Protein 5JO8 (pdb70)

Radius of gyration: 21.6 Å; Cα contacts (8 Å, |Δi|>4): 306; chains: 1; bounding box: 45×47×61 Å

Solvent-accessible surface area: 12926 Å² total; per-residue (Å²): 200,23,69,121,17,66,142,136,5,70,161,77,0,52,80,1,35,155,33,24,32,85,81,33,0,8,3,6,32,3,179,45,127,49,82,32,40,84,6,3,64,44,0,50,118,92,0,67,113,29,64,98,96,18,83,86,92,68,0,82,66,12,0,93,2,0,2,64,1,0,115,81,8,0,136,19,161,42,47,39,1,2,73,6,0,9,96,0,0,89,3,0,0,44,83,4,2,52,90,1,175,21,34,78,129,6,0,32,35,0,0,80,77,0,0,62,16,0,14,63,28,1,23,39,100,51,59,128,8,47,91,38,0,20,119,20,0,49,93,0,2,48,32,98,40,2,76,88,44,68,22,1,4,66,53,0,5,94,129,6,129,58,91,11,84,52,74,54,0,22,8,35,0,82,6,0,21,43,0,16,162,104,19,24,26,135,131,1,15,0,61,49,74,35,0,0,126,3,0,33,17,0,7,126,2,162,38,152,103,0,52,40,2,0,11,108,5,0,39,32,6,14,164,152,41,117,65,36,0,66,143,98,12,55,106,69,74,84,68,34,69,167,73,115,39,53,101,58,0,10,46,11,8,119,179,79

Foldseek 3Di:
DADADDPVCCVVLVLLCVLPNRCLVSLCVGPDLVSVLVSLVVLLVVLVPDDLPPDLVSLLSSLVSSLVSLLVQLQDPDPSSNVSSLVSLCCCQQPRCVSNVNDLVSNVVSCVSHVVSLLVQLLDPDPVRVVVSLVSLLVQLPRPSRQLVLPSLLVLLPADAQAPRPSSLLSSLVSNQVNCVVPPDPSRNDHPVSLLSSLVNQCSHPDPSSVVSSLVSLLVVCVVPVVSSCVVDDHDDPVVVVDVSVVCNVVSSVVD

Structure (mmCIF, N/CA/C/O backbone):
data_5JO8
#
_entry.id   5JO8
#
_cell.length_a   48.360
_cell.length_b   57.220
_cell.length_c   102.960
_cell.angle_alpha   90.00
_cell.angle_beta   90.00
_cell.angle_gamma   90.00
#
_symmetry.space_group_name_H-M   'P 2 21 21'
#
loop_
_entity.id
_entity.type
_entity.pdbx_description
1 polymer CEP104
2 water water
#
loop_
_atom_site.group_PDB
_atom_site.id
_atom_site.type_symbol
_atom_site.label_atom_id
_atom_site.label_alt_id
_atom_site.label_comp_id
_atom_site.label_asym_id
_atom_site.label_entity_id
_atom_site.label_seq_id
_atom_site.pdbx_PDB_ins_code
_atom_site.Cartn_x
_atom_site.Cartn_y
_atom_site.Cartn_z
_atom_site.occupancy
_atom_site.B_iso_or_equiv
_atom_site.auth_seq_id
_atom_site.auth_comp_id
_atom_site.auth_asym_id
_atom_site.auth_atom_id
_atom_site.pdbx_PDB_model_num
ATOM 1 N N . GLU A 1 22 ? 6.201 1.145 -38.569 1.00 34.79 22 GLU A N 1
ATOM 2 C CA . GLU A 1 22 ? 5.852 0.346 -37.402 1.00 33.76 22 GLU A CA 1
ATOM 3 C C . GLU A 1 22 ? 6.062 1.106 -36.099 1.00 28.10 22 GLU A C 1
ATOM 4 O O . GLU A 1 22 ? 6.968 1.924 -35.985 1.00 28.88 22 GLU A O 1
ATOM 10 N N . PRO A 1 23 ? 5.238 0.804 -35.085 1.00 28.64 23 PRO A N 1
ATOM 11 C CA . PRO A 1 23 ? 5.504 1.314 -33.738 1.00 27.74 23 PRO A CA 1
ATOM 12 C C . PRO A 1 23 ? 6.763 0.665 -33.178 1.00 33.20 23 PRO A C 1
ATOM 13 O O . PRO A 1 23 ? 7.165 -0.391 -33.671 1.00 35.52 23 PRO A O 1
ATOM 17 N N . GLU A 1 24 ? 7.383 1.287 -32.181 1.00 34.24 24 GLU A N 1
ATOM 18 C CA . GLU A 1 24 ? 8.609 0.745 -31.608 1.00 33.45 24 GLU A CA 1
ATOM 19 C C . GLU A 1 24 ? 8.330 -0.576 -30.893 1.00 40.01 24 GLU A C 1
ATOM 20 O O . GLU A 1 24 ? 7.196 -0.837 -30.480 1.00 29.72 24 GLU A O 1
ATOM 26 N N . PRO A 1 25 ? 9.360 -1.426 -30.758 1.00 31.98 25 PRO A N 1
ATOM 27 C CA . PRO A 1 25 ? 9.153 -2.726 -30.119 1.00 40.88 25 PRO A CA 1
ATOM 28 C C . PRO A 1 25 ? 8.742 -2.584 -28.658 1.00 39.53 25 PRO A C 1
ATOM 29 O O . PRO A 1 25 ? 9.125 -1.618 -27.995 1.00 32.81 25 PRO A O 1
ATOM 33 N N . LEU A 1 26 ? 7.947 -3.537 -28.185 1.00 32.61 26 LEU A N 1
ATOM 34 C CA . LEU A 1 26 ? 7.535 -3.597 -26.788 1.00 36.23 26 LEU A CA 1
ATOM 35 C C . LEU A 1 26 ? 8.716 -3.967 -25.900 1.00 46.20 26 LEU A C 1
ATOM 36 O O . LEU A 1 26 ? 9.471 -4.887 -26.214 1.00 41.46 26 LEU A O 1
ATOM 41 N N . SER A 1 27 ? 8.869 -3.249 -24.790 1.00 46.08 27 SER A N 1
ATOM 42 C CA . SER A 1 27 ? 9.871 -3.593 -23.787 1.00 51.44 27 SER A CA 1
ATOM 43 C C . SER A 1 27 ? 9.590 -4.992 -23.260 1.00 35.43 27 SER A C 1
ATOM 44 O O . SER A 1 27 ? 8.489 -5.519 -23.428 1.00 50.34 27 SER A O 1
ATOM 47 N N . GLU A 1 28 ? 10.582 -5.600 -22.618 1.00 54.60 28 GLU A N 1
ATOM 48 C CA . GLU A 1 28 ? 10.401 -6.932 -22.053 1.00 49.27 28 GLU A CA 1
ATOM 49 C C . GLU A 1 28 ? 9.331 -6.909 -20.965 1.00 41.45 28 GLU A C 1
ATOM 50 O O . GLU A 1 28 ? 8.583 -7.871 -20.794 1.00 41.44 28 GLU A O 1
ATOM 56 N N . LYS A 1 29 ? 9.266 -5.797 -20.241 1.00 56.46 29 LYS A N 1
ATOM 57 C CA . LYS A 1 29 ? 8.254 -5.591 -19.212 1.00 52.58 29 LYS A CA 1
ATOM 58 C C . LYS A 1 29 ? 6.855 -5.668 -19.827 1.00 52.18 29 LYS A C 1
ATOM 59 O O . LYS A 1 29 ? 5.970 -6.346 -19.304 1.00 57.96 29 LYS A O 1
ATOM 65 N N . ALA A 1 30 ? 6.677 -4.990 -20.958 1.00 59.76 30 ALA A N 1
ATOM 66 C CA . ALA A 1 30 ? 5.376 -4.897 -21.617 1.00 45.45 30 ALA A CA 1
ATOM 67 C C . ALA A 1 30 ? 4.877 -6.220 -22.197 1.00 45.37 30 ALA A C 1
ATOM 68 O O . ALA A 1 30 ? 3.679 -6.500 -22.162 1.00 37.66 30 ALA A O 1
ATOM 70 N N . LEU A 1 31 ? 5.787 -7.026 -22.739 1.00 46.39 31 LEU A N 1
ATOM 71 C CA . LEU A 1 31 ? 5.412 -8.298 -23.355 1.00 34.23 31 LEU A CA 1
ATOM 72 C C . LEU A 1 31 ? 4.684 -9.243 -22.410 1.00 39.07 31 LEU A C 1
ATOM 73 O O . LEU A 1 31 ? 3.678 -9.850 -22.785 1.00 38.62 31 LEU A O 1
ATOM 78 N N . ARG A 1 32 ? 5.203 -9.388 -21.194 1.00 36.77 32 ARG A N 1
ATOM 79 C CA . ARG A 1 32 ? 4.580 -10.280 -20.223 1.00 51.94 32 ARG A CA 1
ATOM 80 C C . ARG A 1 32 ? 3.264 -9.714 -19.696 1.00 32.17 32 ARG A C 1
ATOM 81 O O . ARG A 1 32 ? 2.253 -10.419 -19.662 1.00 35.73 32 ARG A O 1
ATOM 89 N N . GLU A 1 33 ? 3.274 -8.445 -19.297 1.00 38.29 33 GLU A N 1
ATOM 90 C CA . GLU A 1 33 ? 2.080 -7.835 -18.720 1.00 43.87 33 GLU A CA 1
ATOM 91 C C . GLU A 1 33 ? 0.938 -7.762 -19.736 1.00 42.28 33 GLU A C 1
ATOM 92 O O . GLU A 1 33 ? -0.221 -7.994 -19.393 1.00 36.90 33 GLU A O 1
ATOM 98 N N . ALA A 1 34 ? 1.272 -7.483 -20.992 1.00 34.55 34 ALA A N 1
ATOM 99 C CA . ALA A 1 34 ? 0.257 -7.378 -22.034 1.00 39.49 34 ALA A CA 1
ATOM 100 C C . ALA A 1 34 ? 0.003 -8.684 -22.789 1.00 35.62 34 ALA A C 1
ATOM 101 O O . ALA A 1 34 ? -0.638 -8.668 -23.841 1.00 34.18 34 ALA A O 1
ATOM 103 N N . SER A 1 35 ? 0.492 -9.807 -22.259 1.00 31.85 35 SER A N 1
ATOM 104 C CA . SER A 1 35 ? 0.319 -11.107 -22.920 1.00 33.54 35 SER A CA 1
ATOM 105 C C . SER A 1 35 ? -1.130 -11.451 -23.291 1.00 29.02 35 SER A C 1
ATOM 106 O O . SER A 1 35 ? -1.389 -11.838 -24.429 1.00 29.28 35 SER A O 1
ATOM 109 N N . PRO A 1 36 ? -2.078 -11.316 -22.338 1.00 41.77 36 PRO A N 1
ATOM 110 C CA . PRO A 1 36 ? -3.460 -11.641 -22.710 1.00 36.63 36 PRO A CA 1
ATOM 111 C C . PRO A 1 36 ? -3.991 -10.741 -23.821 1.00 30.72 36 PRO A C 1
ATOM 112 O O . PRO A 1 36 ? -4.702 -11.225 -24.698 1.00 34.91 36 PRO A O 1
ATOM 116 N N . ALA A 1 37 ? -3.640 -9.455 -23.778 1.00 29.91 37 ALA A N 1
ATOM 117 C CA . ALA A 1 37 ? -4.015 -8.511 -24.822 1.00 31.91 37 ALA A CA 1
ATOM 118 C C . ALA A 1 37 ? -3.361 -8.861 -26.159 1.00 25.70 37 ALA A C 1
ATOM 119 O O . ALA A 1 37 ? -3.987 -8.743 -27.202 1.00 25.53 37 ALA A O 1
ATOM 121 N N . ILE A 1 38 ? -2.098 -9.286 -26.113 1.00 29.59 38 ILE A N 1
ATOM 122 C CA . ILE A 1 38 ? -1.376 -9.702 -27.317 1.00 27.09 38 ILE A CA 1
ATOM 123 C C . ILE A 1 38 ? -2.034 -10.943 -27.911 1.00 22.80 38 ILE A C 1
ATOM 124 O O . ILE A 1 38 ? -2.214 -11.041 -29.129 1.00 25.08 38 ILE A O 1
ATOM 129 N N . GLU A 1 39 ? -2.437 -11.862 -27.036 1.00 28.63 39 GLU A N 1
ATOM 130 C CA . GLU A 1 39 ? -3.120 -13.080 -27.458 1.00 31.83 39 GLU A CA 1
ATOM 131 C C . GLU A 1 39 ? -4.415 -12.783 -28.201 1.00 37.54 39 GLU A C 1
ATOM 132 O O . GLU A 1 39 ? -4.802 -13.512 -29.112 1.00 33.19 39 GLU A O 1
ATOM 138 N N . VAL A 1 40 ? -5.078 -11.700 -27.813 1.00 26.08 40 VAL A N 1
ATOM 139 C CA . VAL A 1 40 ? -6.367 -11.348 -28.385 1.00 25.40 40 VAL A CA 1
ATOM 140 C C . VAL A 1 40 ? -6.221 -10.466 -29.620 1.00 30.01 40 VAL A C 1
ATOM 141 O O . VAL A 1 40 ? -6.899 -10.680 -30.628 1.00 28.99 40 VAL A O 1
ATOM 145 N N . PHE A 1 41 ? -5.349 -9.462 -29.534 1.00 24.27 41 PHE A N 1
ATOM 146 C CA . PHE A 1 41 ? -5.271 -8.448 -30.585 1.00 24.87 41 PHE A CA 1
ATOM 147 C C . PHE A 1 41 ? -4.050 -8.516 -31.494 1.00 23.85 41 PHE A C 1
ATOM 148 O O . PHE A 1 41 ? -4.007 -7.845 -32.521 1.00 27.84 41 PHE A O 1
ATOM 156 N N . GLY A 1 42 ? -3.049 -9.289 -31.099 1.00 24.56 42 GLY A N 1
ATOM 157 C CA . GLY A 1 42 ? -1.807 -9.327 -31.843 1.00 29.47 42 GLY A CA 1
ATOM 158 C C . GLY A 1 42 ? -0.808 -8.313 -31.334 1.00 29.08 42 GLY A C 1
ATOM 159 O O . GLY A 1 42 ? -1.178 -7.281 -30.756 1.00 27.94 42 GLY A O 1
ATOM 160 N N . GLU A 1 43 ? 0.470 -8.600 -31.544 1.00 28.11 43 GLU A N 1
ATOM 161 C CA . GLU A 1 43 ? 1.518 -7.751 -31.008 1.00 26.34 43 GLU A CA 1
ATOM 162 C C . GLU A 1 43 ? 1.577 -6.383 -31.687 1.00 25.94 43 GLU A C 1
ATOM 163 O O . GLU A 1 43 ? 1.911 -5.384 -31.041 1.00 25.08 43 GLU A O 1
ATOM 169 N N . ALA A 1 44 ? 1.235 -6.324 -32.974 1.00 27.78 44 ALA A N 1
ATOM 170 C CA . ALA A 1 44 ? 1.298 -5.064 -33.716 1.00 28.90 44 ALA A CA 1
ATOM 171 C C . ALA A 1 44 ? 0.376 -4.006 -33.107 1.00 25.85 44 ALA A C 1
ATOM 172 O O . ALA A 1 44 ? 0.790 -2.865 -32.870 1.00 26.72 44 ALA A O 1
ATOM 174 N N . LEU A 1 45 ? -0.867 -4.395 -32.836 1.00 25.64 45 LEU A N 1
ATOM 175 C CA . LEU A 1 45 ? -1.823 -3.480 -32.230 1.00 26.28 45 LEU A CA 1
ATOM 176 C C . LEU A 1 45 ? -1.350 -3.047 -30.848 1.00 22.12 45 LE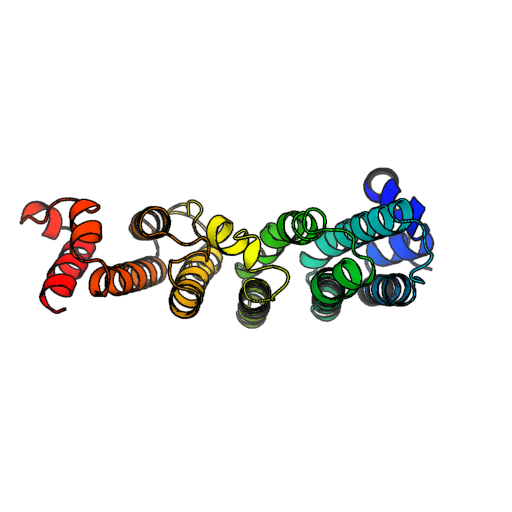U A C 1
ATOM 177 O O . LEU A 1 45 ? -1.401 -1.861 -30.519 1.00 21.99 45 LEU A O 1
ATOM 182 N N . VAL A 1 46 ? -0.930 -4.005 -30.027 1.00 23.63 46 VAL A N 1
ATOM 183 C CA . VAL A 1 46 ? -0.504 -3.679 -28.666 1.00 21.14 46 VAL A CA 1
ATOM 184 C C . VAL A 1 46 ? 0.724 -2.774 -28.679 1.00 22.91 46 VAL A C 1
ATOM 185 O O . VAL A 1 46 ? 0.823 -1.828 -27.891 1.00 23.21 46 VAL A O 1
ATOM 189 N N . SER A 1 47 ? 1.655 -3.045 -29.592 1.00 23.22 47 SER A N 1
ATOM 190 C CA . SER A 1 47 ? 2.808 -2.168 -29.752 1.00 23.47 47 SER A CA 1
ATOM 191 C C . SER A 1 47 ? 2.362 -0.745 -30.064 1.00 22.87 47 SER A C 1
ATOM 192 O O . SER A 1 47 ? 2.959 0.221 -29.574 1.00 25.71 47 SER A O 1
ATOM 195 N N . GLY A 1 48 ? 1.319 -0.609 -30.881 1.00 23.78 48 GLY A N 1
ATOM 196 C CA . GLY A 1 48 ? 0.742 0.701 -31.142 1.00 25.58 48 GLY A CA 1
ATOM 197 C C . GLY A 1 48 ? 0.213 1.356 -29.874 1.00 24.53 48 GLY A C 1
ATOM 198 O O . GLY A 1 48 ? 0.485 2.527 -29.607 1.00 24.46 48 GLY A O 1
ATOM 199 N N . ALA A 1 49 ? -0.538 0.600 -29.081 1.00 22.00 49 ALA A N 1
ATOM 200 C CA . ALA A 1 49 ? -1.086 1.118 -27.821 1.00 24.41 49 ALA A CA 1
ATOM 201 C C . ALA A 1 49 ? -0.002 1.587 -26.842 1.00 25.28 49 ALA A C 1
ATOM 202 O O . ALA A 1 49 ? -0.226 2.501 -26.043 1.00 21.38 49 ALA A O 1
ATOM 204 N N . TYR A 1 50 ? 1.169 0.957 -26.898 1.00 23.79 50 TYR A N 1
ATOM 205 C CA . TYR A 1 50 ? 2.271 1.300 -25.998 1.00 24.99 50 TYR A CA 1
ATOM 206 C C . TYR A 1 50 ? 3.232 2.313 -26.613 1.00 25.86 50 TYR A C 1
ATOM 207 O O . TYR A 1 50 ? 4.214 2.697 -25.976 1.00 30.21 50 TYR A O 1
ATOM 216 N N . SER A 1 51 ? 2.953 2.745 -27.839 1.00 24.06 51 SER A N 1
ATOM 217 C CA . SER A 1 51 ? 3.880 3.604 -28.580 1.00 26.67 51 SER A CA 1
ATOM 218 C C . SER A 1 51 ? 4.083 4.974 -27.930 1.00 25.06 51 SER A C 1
ATOM 219 O O . SER A 1 51 ? 3.181 5.518 -27.296 1.00 27.47 51 SER A O 1
ATOM 222 N N . LYS A 1 52 ? 5.275 5.530 -28.105 1.00 33.06 52 LYS A N 1
ATOM 223 C CA . LYS A 1 52 ? 5.541 6.891 -27.653 1.00 30.42 52 LYS A CA 1
ATOM 224 C C . LYS A 1 52 ? 4.876 7.902 -28.586 1.00 30.48 52 LYS A C 1
ATOM 225 O O . LYS A 1 52 ? 4.751 9.080 -28.255 1.00 29.60 52 LYS A O 1
ATOM 231 N N . SER A 1 53 ? 4.431 7.430 -29.745 1.00 28.83 53 SER A N 1
ATOM 232 C CA . SER A 1 53 ? 3.710 8.261 -30.695 1.00 28.05 53 SER A CA 1
ATOM 233 C C . SER A 1 53 ? 2.211 8.266 -30.384 1.00 32.28 53 SER A C 1
ATOM 234 O O . SER A 1 53 ? 1.558 7.223 -30.419 1.00 27.25 53 SER A O 1
ATOM 237 N N . TRP A 1 54 ? 1.663 9.436 -30.080 1.00 27.75 54 TRP A N 1
ATOM 238 C CA . TRP A 1 54 ? 0.259 9.516 -29.682 1.00 25.25 54 TRP A CA 1
ATOM 239 C C . TRP A 1 54 ? -0.723 9.043 -30.759 1.00 30.83 54 TRP A C 1
ATOM 240 O O . TRP A 1 54 ? -1.784 8.512 -30.434 1.00 26.03 54 TRP A O 1
ATOM 251 N N . SER A 1 55 ? -0.386 9.234 -32.034 1.00 25.28 55 SER A N 1
ATOM 252 C CA . SER A 1 55 ? -1.280 8.815 -33.111 1.00 25.57 55 SER A CA 1
ATOM 253 C C . SER A 1 55 ? -1.371 7.296 -33.191 1.00 27.45 55 SER A C 1
ATOM 254 O O . SER A 1 55 ? -2.424 6.747 -33.529 1.00 29.02 55 SER A O 1
ATOM 257 N N . TYR A 1 56 ? -0.270 6.612 -32.895 1.00 22.33 56 TYR A N 1
ATOM 258 C CA . TYR A 1 56 ? -0.280 5.154 -32.880 1.00 23.65 56 TYR A CA 1
ATOM 259 C C . TYR A 1 56 ? -1.147 4.660 -31.726 1.00 22.17 56 TYR A C 1
ATOM 260 O O . TYR A 1 56 ? -1.831 3.648 -31.853 1.00 25.11 56 TYR A O 1
ATOM 269 N N . ARG A 1 57 ? -1.108 5.368 -30.597 1.00 24.01 57 ARG A N 1
ATOM 270 C CA . ARG A 1 57 ? -1.912 4.970 -29.440 1.00 23.59 57 ARG A CA 1
ATOM 271 C C . ARG A 1 57 ? -3.392 5.161 -29.742 1.00 23.41 57 ARG A C 1
ATOM 272 O O . ARG A 1 57 ? -4.203 4.280 -29.466 1.00 22.41 57 ARG A O 1
ATOM 280 N N . GLU A 1 58 ? -3.753 6.317 -30.290 1.00 21.24 58 GLU A N 1
ATOM 281 C CA . GLU A 1 58 ? -5.139 6.563 -30.661 1.00 21.18 58 GLU A CA 1
ATOM 282 C C . GLU A 1 58 ? -5.614 5.557 -31.707 1.00 23.77 58 GLU A C 1
ATOM 283 O O . GLU A 1 58 ? -6.699 4.987 -31.582 1.00 23.44 58 GLU A O 1
ATOM 289 N N . ASP A 1 59 ? -4.796 5.335 -32.734 1.00 23.67 59 ASP A N 1
ATOM 290 C CA . ASP A 1 59 ? -5.133 4.366 -33.766 1.00 25.47 59 ASP A CA 1
ATOM 291 C C . ASP A 1 59 ? -5.363 2.982 -33.166 1.00 22.63 59 ASP A C 1
ATOM 292 O O . ASP A 1 59 ? -6.303 2.288 -33.552 1.00 23.83 59 ASP A O 1
ATOM 297 N N . ALA A 1 60 ? -4.518 2.583 -32.218 1.00 21.04 60 ALA A N 1
ATOM 298 C CA . ALA A 1 60 ? -4.667 1.260 -31.615 1.00 21.04 60 ALA A CA 1
ATOM 299 C C . ALA A 1 60 ? -5.998 1.120 -30.881 1.00 21.07 60 ALA A C 1
ATOM 300 O O . ALA A 1 60 ? -6.683 0.099 -31.012 1.00 21.86 60 ALA A O 1
ATOM 302 N N . LEU A 1 61 ? -6.363 2.135 -30.107 1.00 19.78 61 LEU A N 1
ATOM 303 C CA . LEU A 1 61 ? -7.625 2.096 -29.376 1.00 18.70 61 LEU A CA 1
ATOM 304 C C . LEU A 1 61 ? -8.845 2.105 -30.304 1.00 22.11 61 LEU A C 1
ATOM 305 O O . LEU A 1 61 ? -9.840 1.417 -30.050 1.00 20.78 61 LEU A O 1
ATOM 310 N N . LEU A 1 62 ? -8.772 2.888 -31.377 1.00 20.01 62 LEU A N 1
ATOM 311 C CA . LEU A 1 62 ? -9.835 2.894 -32.374 1.00 20.74 62 LEU A CA 1
ATOM 312 C C . LEU A 1 62 ? -9.912 1.561 -33.117 1.00 19.37 62 LEU A C 1
ATOM 313 O O . LEU A 1 62 ? -10.995 1.136 -33.520 1.00 22.42 62 LEU A O 1
ATOM 318 N N . ALA A 1 63 ? -8.774 0.900 -33.291 1.00 18.67 63 ALA A N 1
ATOM 319 C CA . ALA A 1 63 ? -8.772 -0.424 -33.921 1.00 20.58 63 ALA A CA 1
ATOM 320 C C . ALA A 1 63 ? -9.418 -1.463 -33.015 1.00 20.55 63 ALA A C 1
ATOM 321 O O . ALA A 1 63 ? -10.099 -2.373 -33.494 1.00 21.28 63 ALA A O 1
ATOM 323 N N . VAL A 1 64 ? -9.197 -1.331 -31.710 1.00 18.62 64 VAL A N 1
ATOM 324 C CA . VAL A 1 64 ? -9.822 -2.221 -30.743 1.00 19.04 64 VAL A CA 1
ATOM 325 C C . VAL A 1 64 ? -11.322 -1.997 -30.766 1.00 17.41 64 VAL A C 1
ATOM 326 O O . VAL A 1 64 ? -12.092 -2.961 -30.752 1.00 19.81 64 VAL A O 1
ATOM 330 N N . TYR A 1 65 ? -11.736 -0.734 -30.824 1.00 18.77 65 TYR A N 1
ATOM 331 C CA . TYR A 1 65 ? -13.146 -0.404 -30.932 1.00 18.20 65 TYR A CA 1
ATOM 332 C C . TYR A 1 65 ? -13.749 -1.094 -32.155 1.00 22.42 65 TYR A C 1
ATOM 333 O O . TYR A 1 65 ? -14.784 -1.749 -32.064 1.00 19.55 65 TYR A O 1
ATOM 342 N N . LYS A 1 66 ? -13.102 -0.944 -33.305 1.00 20.07 66 LYS A N 1
ATOM 343 C CA . LYS A 1 66 ? -13.583 -1.604 -34.514 1.00 20.84 66 LYS A CA 1
ATOM 344 C C . LYS A 1 66 ? -13.635 -3.136 -34.389 1.00 21.10 66 LYS A C 1
ATOM 345 O O . LYS A 1 66 ? -14.626 -3.765 -34.786 1.00 25.29 66 LYS A O 1
ATOM 351 N N . LYS A 1 67 ? -12.580 -3.737 -33.846 1.00 20.08 67 LYS A N 1
ATOM 352 C CA . LYS A 1 67 ? -12.521 -5.199 -33.730 1.00 19.37 67 LYS A CA 1
ATOM 353 C C . LYS A 1 67 ? -13.665 -5.720 -32.849 1.00 21.99 67 LYS A C 1
ATOM 354 O O . LYS A 1 67 ? -14.347 -6.688 -33.201 1.00 21.37 67 LYS A O 1
ATOM 360 N N . LEU A 1 68 ? -13.884 -5.089 -31.699 1.00 20.09 68 LEU A N 1
ATOM 361 C CA . LEU A 1 68 ? -14.984 -5.509 -30.835 1.00 17.44 68 LEU A CA 1
ATOM 362 C C . LEU A 1 68 ? -16.361 -5.273 -31.455 1.00 21.73 68 LEU A C 1
ATOM 363 O O . LEU A 1 68 ? -17.222 -6.149 -31.360 1.00 22.32 68 LEU A O 1
ATOM 368 N N . MET A 1 69 ? -16.568 -4.113 -32.092 1.00 20.20 69 MET A N 1
ATOM 369 C CA . MET A 1 69 ? -17.859 -3.788 -32.700 1.00 24.32 69 MET A CA 1
ATOM 370 C C . MET A 1 69 ? -18.236 -4.779 -33.804 1.00 23.80 69 MET A C 1
ATOM 371 O O . MET A 1 69 ? -19.415 -5.058 -34.026 1.00 27.04 69 MET A O 1
ATOM 376 N N . GLU A 1 70 ? -17.234 -5.322 -34.478 1.00 22.23 70 GLU A N 1
ATOM 377 C CA . GLU A 1 70 ? -17.493 -6.186 -35.626 1.00 23.96 70 GLU A CA 1
ATOM 378 C C . GLU A 1 70 ? -17.518 -7.677 -35.288 1.00 23.90 70 GLU A C 1
ATOM 379 O O . GLU A 1 70 ? -17.714 -8.510 -36.172 1.00 27.61 70 GLU A O 1
ATOM 385 N N . MET A 1 71 ? -17.349 -8.021 -34.010 1.00 22.86 71 MET A N 1
ATOM 386 C CA . MET A 1 71 ? -17.444 -9.424 -33.600 1.00 22.57 71 MET A CA 1
ATOM 387 C C . MET A 1 71 ? -18.859 -9.946 -33.803 1.00 22.91 71 MET A C 1
ATOM 388 O O . MET A 1 71 ? -19.825 -9.364 -33.307 1.00 25.41 71 MET A O 1
ATOM 393 N N A SER A 1 72 ? -18.983 -11.043 -34.542 0.44 24.32 72 SER A N 1
ATOM 394 N N B SER A 1 72 ? -18.970 -11.050 -34.537 0.56 24.26 72 SER A N 1
ATOM 395 C CA A SER A 1 72 ? -20.292 -11.628 -34.795 0.44 31.12 72 SER A CA 1
ATOM 396 C CA B SER A 1 72 ? -20.260 -11.679 -34.791 0.56 31.20 72 SER A CA 1
ATOM 397 C C A SER A 1 72 ? -20.833 -12.260 -33.519 0.44 26.38 72 SER A C 1
ATOM 398 C C B SER A 1 72 ? -20.829 -12.274 -33.507 0.56 26.32 72 SER A C 1
ATOM 399 O O A SER A 1 72 ? -20.067 -12.666 -32.644 0.44 26.70 72 SER A O 1
ATOM 400 O O B SER A 1 72 ? -20.079 -12.664 -32.614 0.56 26.70 72 SER A O 1
ATOM 405 N N . VAL A 1 73 ? -22.155 -12.339 -33.420 1.00 30.27 73 VAL A N 1
ATOM 406 C CA . VAL A 1 73 ? -22.810 -12.917 -32.250 1.00 25.03 73 VAL A CA 1
ATOM 407 C C . VAL A 1 73 ? -22.531 -14.411 -32.100 1.00 27.86 73 VAL A C 1
ATOM 408 O O . VAL A 1 73 ? -22.732 -14.974 -31.029 1.00 28.90 73 VAL A O 1
ATOM 412 N N . SER A 1 74 ? -22.062 -15.048 -33.169 1.00 28.36 74 SER A N 1
ATOM 413 C CA . SER A 1 74 ? -21.744 -16.470 -33.117 1.00 27.66 74 SER A CA 1
ATOM 414 C C . SER A 1 74 ? -20.384 -16.759 -32.493 1.00 31.49 74 SER A C 1
ATOM 415 O O . SER A 1 74 ? -20.010 -17.917 -32.316 1.00 38.80 74 SER A O 1
ATOM 418 N N . THR A 1 75 ? -19.642 -15.709 -32.154 1.00 28.18 75 THR A N 1
ATOM 419 C CA . THR A 1 75 ? -18.342 -15.886 -31.524 1.00 22.17 75 THR A CA 1
ATOM 420 C C . THR A 1 75 ? -18.538 -16.578 -30.178 1.00 27.77 75 THR A C 1
ATOM 421 O O . THR A 1 75 ? -19.441 -16.198 -29.427 1.00 25.45 75 THR A O 1
ATOM 425 N N . PRO A 1 76 ? -17.714 -17.602 -29.872 1.00 29.56 76 PRO A N 1
ATOM 426 C CA . PRO A 1 76 ? -17.833 -18.279 -28.575 1.00 23.18 76 PRO A CA 1
ATOM 427 C C . PRO A 1 76 ? -17.741 -17.290 -27.428 1.00 21.00 76 PRO A C 1
ATOM 428 O O . PRO A 1 76 ? -16.953 -16.340 -27.501 1.00 23.99 76 PRO A O 1
ATOM 432 N N . LYS A 1 77 ? -18.553 -17.494 -26.403 1.00 21.88 77 LYS A N 1
ATOM 433 C CA . LYS A 1 77 ? -18.618 -16.544 -25.294 1.00 21.83 77 LYS A CA 1
ATOM 434 C C . LYS A 1 77 ? -17.279 -16.328 -24.598 1.00 27.52 77 LYS A C 1
ATOM 435 O O . LYS A 1 77 ? -16.990 -15.223 -24.137 1.00 22.71 77 LYS A O 1
ATOM 441 N N . GLU A 1 78 ? -16.466 -17.372 -24.514 1.00 23.90 78 GLU A N 1
ATOM 442 C CA . GLU A 1 78 ? -15.183 -17.289 -23.833 1.00 22.84 78 GLU A CA 1
ATOM 443 C C . GLU A 1 78 ? -14.248 -16.340 -24.586 1.00 27.54 78 GLU A C 1
ATOM 444 O O . GLU A 1 78 ? -13.510 -15.567 -23.971 1.00 22.75 78 GLU A O 1
ATOM 450 N N . ASP A 1 79 ? -14.298 -16.402 -25.914 1.00 24.56 79 ASP A N 1
ATOM 451 C CA . ASP A 1 79 ? -13.517 -15.515 -26.767 1.00 22.63 79 ASP A CA 1
ATOM 452 C C . ASP A 1 79 ? -13.976 -14.077 -26.608 1.00 26.45 79 ASP A C 1
ATOM 453 O O . ASP A 1 79 ? -13.157 -13.164 -26.533 1.00 23.59 79 ASP A O 1
ATOM 458 N N . LEU A 1 80 ? -15.285 -13.874 -26.598 1.00 21.03 80 LEU A N 1
ATOM 459 C CA . LEU A 1 80 ? -15.825 -12.541 -26.354 1.00 20.00 80 LEU A CA 1
ATOM 460 C C . LEU A 1 80 ? -15.442 -11.996 -24.977 1.00 21.22 80 LEU A C 1
ATOM 461 O O . LEU A 1 80 ? -15.159 -10.804 -24.843 1.00 18.19 80 LEU A O 1
ATOM 466 N N . ARG A 1 81 ? -15.429 -12.845 -23.950 1.00 22.22 81 ARG A N 1
ATOM 467 C CA . ARG A 1 81 ? -14.995 -12.402 -22.619 1.00 20.63 81 ARG A CA 1
ATOM 468 C C . ARG A 1 81 ? -13.523 -12.030 -22.623 1.00 22.67 81 ARG A C 1
ATOM 469 O O . ARG A 1 81 ? -13.145 -10.987 -22.104 1.00 19.79 81 ARG A O 1
ATOM 477 N N . ASN A 1 82 ? -12.685 -12.895 -23.182 1.00 21.79 82 ASN A N 1
ATOM 478 C CA . ASN A 1 82 ? -11.252 -12.625 -23.231 1.00 21.73 82 ASN A CA 1
ATOM 479 C C . ASN A 1 82 ? -10.966 -11.333 -23.989 1.00 22.95 82 ASN A C 1
ATOM 480 O O . ASN A 1 82 ? -10.073 -10.570 -23.624 1.00 21.92 82 ASN A O 1
ATOM 485 N N . MET A 1 83 ? -11.723 -11.095 -25.049 1.00 22.16 83 MET A N 1
ATOM 486 C CA . MET A 1 83 ? -11.547 -9.878 -25.821 1.00 18.78 83 MET A CA 1
ATOM 487 C C . MET A 1 83 ? -11.931 -8.648 -25.007 1.00 21.10 83 MET A C 1
ATOM 488 O O . MET A 1 83 ? -11.247 -7.630 -25.072 1.00 19.63 83 MET A O 1
ATOM 493 N N . LEU A 1 84 ? -13.025 -8.743 -24.255 1.00 19.12 84 LEU A N 1
ATOM 494 C CA . LEU A 1 84 ? -13.431 -7.650 -23.379 1.00 18.19 84 LEU A CA 1
ATOM 495 C C . LEU A 1 84 ? -12.336 -7.392 -22.363 1.00 18.34 84 LEU A C 1
ATOM 496 O O . LEU A 1 84 ? -11.980 -6.241 -22.109 1.00 18.12 84 LEU A O 1
ATOM 501 N N . ARG A 1 85 ? -11.829 -8.447 -21.735 1.00 18.49 85 ARG A N 1
ATOM 502 C CA . ARG A 1 85 ? -10.830 -8.252 -20.702 1.00 18.63 85 ARG A CA 1
ATOM 503 C C . ARG A 1 85 ? -9.565 -7.618 -21.274 1.00 19.28 85 ARG A C 1
ATOM 504 O O . ARG A 1 85 ? -8.973 -6.731 -20.658 1.00 20.56 85 ARG A O 1
ATOM 512 N N . ALA A 1 86 ? -9.166 -8.035 -22.465 1.00 19.33 86 ALA A N 1
ATOM 513 C CA . ALA A 1 86 ? -7.986 -7.468 -23.096 1.00 19.96 86 ALA A CA 1
ATOM 514 C C . ALA A 1 86 ? -8.216 -5.998 -23.467 1.00 15.72 86 ALA A C 1
ATOM 515 O O . ALA A 1 86 ? -7.312 -5.167 -23.345 1.00 19.47 86 ALA A O 1
ATOM 517 N N . ALA A 1 87 ? -9.419 -5.687 -23.934 1.00 16.68 87 ALA A N 1
ATOM 518 C CA . ALA A 1 87 ? -9.747 -4.307 -24.293 1.00 15.54 87 ALA A CA 1
ATOM 519 C C . ALA A 1 87 ? -9.720 -3.407 -23.059 1.00 16.36 87 ALA A C 1
ATOM 520 O O . ALA A 1 87 ? -9.205 -2.294 -23.119 1.00 17.64 87 ALA A O 1
ATOM 522 N N . ILE A 1 88 ? -10.260 -3.904 -21.947 1.00 15.24 88 ILE A N 1
ATOM 523 C CA . ILE A 1 88 ? -10.278 -3.157 -20.692 1.00 16.69 88 ILE A CA 1
ATOM 524 C C . ILE A 1 88 ? -8.860 -2.939 -20.169 1.00 19.43 88 ILE A C 1
ATOM 525 O O . ILE A 1 88 ? -8.549 -1.876 -19.629 1.00 18.11 88 ILE A O 1
ATOM 530 N N . PHE A 1 89 ? -7.991 -3.927 -20.338 1.00 18.04 89 PHE A N 1
ATOM 531 C CA . PHE A 1 89 ? -6.580 -3.776 -20.001 1.00 17.32 89 PHE A CA 1
ATOM 532 C C . PHE A 1 89 ? -5.988 -2.556 -20.725 1.00 16.79 89 PHE A C 1
ATOM 533 O O . PHE A 1 89 ? -5.293 -1.727 -20.118 1.00 20.09 89 PHE A O 1
ATOM 541 N N . LEU A 1 90 ? -6.275 -2.434 -22.019 1.00 16.87 90 LEU A N 1
ATOM 542 C CA . LEU A 1 90 ? -5.765 -1.311 -22.803 1.00 18.30 90 LEU A CA 1
ATOM 543 C C . LEU A 1 90 ? -6.452 0.005 -22.423 1.00 19.15 90 LEU A C 1
ATOM 544 O O . LEU A 1 90 ? -5.802 1.045 -22.373 1.00 18.63 90 LEU A O 1
ATOM 549 N N . VAL A 1 91 ? -7.754 -0.049 -22.144 1.00 17.35 91 VAL A N 1
ATOM 550 C CA . VAL A 1 91 ? -8.500 1.124 -21.681 1.00 16.80 91 VAL A CA 1
ATOM 551 C C . VAL A 1 91 ? -7.899 1.667 -20.395 1.00 18.92 91 VAL A C 1
ATOM 552 O O . VAL A 1 91 ? -7.726 2.879 -20.247 1.00 18.03 91 VAL A O 1
ATOM 556 N N . ARG A 1 92 ? -7.601 0.776 -19.459 1.00 17.58 92 ARG A N 1
ATOM 557 C CA . ARG A 1 92 ? -7.110 1.167 -18.144 1.00 18.46 92 ARG A CA 1
ATOM 558 C C . ARG A 1 92 ? -5.804 1.950 -18.275 1.00 22.46 92 ARG A C 1
ATOM 559 O O . ARG A 1 92 ? -5.591 2.950 -17.583 1.00 22.71 92 ARG A O 1
ATOM 567 N N . ARG A 1 93 ? -4.940 1.498 -19.179 1.00 20.73 93 ARG A N 1
ATOM 568 C CA . ARG A 1 93 ? -3.693 2.201 -19.472 1.00 21.64 93 ARG A CA 1
ATOM 569 C C . ARG A 1 93 ? -3.946 3.576 -20.072 1.00 19.10 93 ARG A C 1
ATOM 570 O O . ARG A 1 93 ? -3.333 4.570 -19.663 1.00 21.37 93 ARG A O 1
ATOM 578 N N . ALA A 1 94 ? -4.834 3.627 -21.058 1.00 17.94 94 ALA A N 1
ATOM 579 C CA . ALA A 1 94 ? -5.048 4.841 -21.843 1.00 17.51 94 ALA A CA 1
ATOM 580 C C . ALA A 1 94 ? -5.822 5.934 -21.098 1.00 18.05 94 ALA A C 1
ATOM 581 O O . ALA A 1 94 ? -5.778 7.109 -21.482 1.00 20.18 94 ALA A O 1
ATOM 583 N N . ILE A 1 95 ? -6.507 5.547 -20.026 1.00 19.75 95 ILE A N 1
ATOM 584 C CA . ILE A 1 95 ? -7.188 6.503 -19.154 1.00 18.42 95 ILE A CA 1
ATOM 585 C C . ILE A 1 95 ? -6.169 7.439 -18.515 1.00 22.36 95 ILE A C 1
ATOM 586 O O . ILE A 1 95 ? -6.504 8.576 -18.174 1.00 20.33 95 ILE A O 1
ATOM 591 N N . LYS A 1 96 ? -4.924 6.976 -18.387 1.00 19.34 96 LYS A N 1
ATOM 592 C CA . LYS A 1 96 ? -3.828 7.816 -17.874 1.00 20.87 96 LYS A CA 1
ATOM 593 C C . LYS A 1 96 ? -3.186 8.733 -18.927 1.00 22.97 96 LYS A C 1
ATOM 594 O O . LYS A 1 96 ? -2.292 9.513 -18.593 1.00 27.44 96 LYS A O 1
ATOM 600 N N . ASP A 1 97 ? -3.617 8.662 -20.183 1.00 20.24 97 ASP A N 1
ATOM 601 C CA . ASP A 1 97 ? -2.894 9.369 -21.234 1.00 21.04 97 ASP A CA 1
ATOM 602 C C . ASP A 1 97 ? -2.982 10.886 -21.148 1.00 21.06 97 ASP A C 1
ATOM 603 O O . ASP A 1 97 ? -4.049 11.451 -20.949 1.00 22.14 97 ASP A O 1
ATOM 608 N N . ILE A 1 98 ? -1.839 11.528 -21.354 1.00 27.59 98 ILE A N 1
ATOM 609 C CA . ILE A 1 98 ? -1.738 12.979 -21.294 1.00 28.23 98 ILE A CA 1
ATOM 610 C C . ILE A 1 98 ? -2.354 13.620 -22.534 1.00 31.65 98 ILE A C 1
ATOM 611 O O . ILE A 1 98 ? -2.759 14.781 -22.498 1.00 25.73 98 ILE A O 1
ATOM 616 N N . VAL A 1 99 ? -2.433 12.859 -23.625 1.00 25.12 99 VAL A N 1
ATOM 617 C CA . VAL A 1 99 ? -2.956 13.370 -24.889 1.00 20.97 99 VAL A CA 1
ATOM 618 C C . VAL A 1 99 ? -4.463 13.169 -25.009 1.00 26.36 99 VAL A C 1
ATOM 619 O O . VAL A 1 99 ? -4.960 12.045 -24.930 1.00 22.94 99 VAL A O 1
ATOM 623 N N . SER A 1 100 ? -5.188 14.261 -25.218 1.00 21.12 100 SER A N 1
ATOM 624 C CA . SER A 1 100 ? -6.644 14.243 -25.195 1.00 23.31 100 SER A CA 1
ATOM 625 C C . SER A 1 100 ? -7.256 13.265 -26.206 1.00 24.57 100 SER A C 1
ATOM 626 O O . SER A 1 100 ? -8.187 12.530 -25.873 1.00 21.92 100 SER A O 1
ATOM 629 N N . SER A 1 101 ? -6.725 13.224 -27.423 1.00 20.82 101 SER A N 1
ATOM 630 C CA . SER A 1 101 ? -7.303 12.342 -28.439 1.00 22.36 101 SER A CA 1
ATOM 631 C C . SER A 1 101 ? -7.187 10.883 -28.007 1.00 21.80 101 SER A C 1
ATOM 632 O O . SER A 1 101 ? -8.093 10.081 -28.258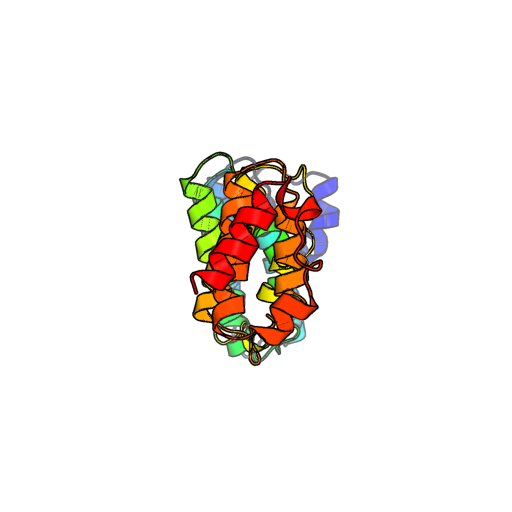 1.00 22.35 101 SER A O 1
ATOM 635 N N . VAL A 1 102 ? -6.090 10.543 -27.340 1.00 19.01 102 VAL A N 1
ATOM 636 C CA . VAL A 1 102 ? -5.903 9.165 -26.860 1.00 20.29 102 VAL A CA 1
ATOM 637 C C . VAL A 1 102 ? -6.864 8.877 -25.710 1.00 22.45 102 VAL A C 1
ATOM 638 O O . VAL A 1 102 ? -7.516 7.828 -25.672 1.00 19.44 102 VAL A O 1
ATOM 642 N N . PHE A 1 103 ? -6.943 9.803 -24.763 1.00 21.11 103 PHE A N 1
ATOM 643 C CA . PHE A 1 103 ? -7.857 9.680 -23.633 1.00 19.36 103 PHE A CA 1
ATOM 644 C C . PHE A 1 103 ? -9.302 9.529 -24.135 1.00 19.36 103 PHE A C 1
ATOM 645 O O . PHE A 1 103 ? -10.046 8.657 -23.667 1.00 17.99 103 PHE A O 1
ATOM 653 N N . GLN A 1 104 ? -9.694 10.361 -25.096 1.00 19.27 104 GLN A N 1
ATOM 654 C CA . GLN A 1 104 ? -11.044 10.306 -25.638 1.00 18.69 104 GLN A CA 1
ATOM 655 C C . GLN A 1 104 ? -11.325 8.976 -26.340 1.00 21.90 104 GLN A C 1
ATOM 656 O O . GLN A 1 104 ? -12.431 8.444 -26.246 1.00 19.32 104 GLN A O 1
ATOM 662 N N . ALA A 1 105 ? -10.338 8.439 -27.049 1.00 19.99 105 ALA A N 1
ATOM 663 C CA . ALA A 1 105 ? -10.534 7.155 -27.713 1.00 19.06 105 ALA A CA 1
ATOM 664 C C . ALA A 1 105 ? -10.754 6.093 -26.645 1.00 20.05 105 ALA A C 1
ATOM 665 O O . ALA A 1 105 ? -11.563 5.182 -26.842 1.00 19.47 105 ALA A O 1
ATOM 667 N N . SER A 1 106 ? -10.075 6.213 -25.504 1.00 18.35 106 SER A N 1
ATOM 668 C CA . SER A 1 106 ? -10.257 5.222 -24.443 1.00 18.68 106 SER A CA 1
ATOM 669 C C . SER A 1 106 ? -11.665 5.301 -23.858 1.00 19.09 106 SER A C 1
ATOM 670 O O . SER A 1 106 ? -12.277 4.271 -23.546 1.00 19.34 106 SER A O 1
ATOM 673 N N . LEU A 1 107 ? -12.195 6.512 -23.717 1.00 18.34 107 LEU A N 1
ATOM 674 C CA . LEU A 1 107 ? -13.552 6.685 -23.212 1.00 17.36 107 LEU A CA 1
ATOM 675 C C . LEU A 1 107 ? -14.580 6.154 -24.202 1.00 18.19 107 LEU A C 1
ATOM 676 O O . LEU A 1 107 ? -15.572 5.548 -23.795 1.00 19.68 107 LEU A O 1
ATOM 681 N N . LYS A 1 108 ? -14.357 6.401 -25.491 1.00 17.69 108 LYS A N 1
ATOM 682 C CA . LYS A 1 108 ? -15.242 5.907 -26.536 1.00 19.63 108 LYS A CA 1
ATOM 683 C C . LYS A 1 108 ? -15.298 4.383 -26.465 1.00 18.10 108 LYS A C 1
ATOM 684 O O . LYS A 1 108 ? -16.364 3.782 -26.548 1.00 20.21 108 LYS A O 1
ATOM 690 N N . LEU A 1 109 ? -14.136 3.769 -26.305 1.00 17.28 109 LEU A N 1
ATOM 691 C CA . LEU A 1 109 ? -14.042 2.322 -26.258 1.00 16.46 109 LEU A CA 1
ATOM 692 C C . LEU A 1 109 ? -14.727 1.791 -25.002 1.00 18.69 109 LEU A C 1
ATOM 693 O O . LEU A 1 109 ? -15.511 0.843 -25.080 1.00 16.68 109 LEU A O 1
ATOM 698 N N . LEU A 1 110 ? -14.440 2.407 -23.853 1.00 17.81 110 LEU A N 1
ATOM 699 C CA . LEU A 1 110 ? -15.044 1.984 -22.593 1.00 17.47 110 LEU A CA 1
ATOM 700 C C . LEU A 1 110 ? -16.565 2.076 -22.622 1.00 18.14 110 LEU A C 1
ATOM 701 O O . LEU A 1 110 ? -17.268 1.129 -22.245 1.00 17.93 110 LEU A O 1
ATOM 706 N N . LYS A 1 111 ? -17.084 3.205 -23.100 1.00 18.10 111 LYS A N 1
ATOM 707 C CA . LYS A 1 111 ? -18.526 3.377 -23.180 1.00 16.87 111 LYS A CA 1
ATOM 708 C C . LYS A 1 111 ? -19.169 2.346 -24.108 1.00 18.77 111 LYS A C 1
ATOM 709 O O . LYS A 1 111 ? -20.236 1.798 -23.806 1.00 17.74 111 LYS A O 1
ATOM 715 N N . MET A 1 112 ? -18.526 2.084 -25.239 1.00 16.55 112 MET A N 1
ATOM 716 C CA . MET A 1 112 ? -19.011 1.079 -26.175 1.00 15.97 112 MET A CA 1
ATOM 717 C C . MET A 1 112 ? -19.042 -0.317 -25.536 1.00 17.65 112 MET A C 1
ATOM 718 O O . MET A 1 112 ? -19.990 -1.081 -25.741 1.00 18.01 112 MET A O 1
ATOM 723 N N . ILE A 1 113 ? -18.005 -0.669 -24.786 1.00 16.30 113 ILE A N 1
ATOM 724 C CA . ILE A 1 113 ? -17.956 -2.013 -24.204 1.00 16.83 113 ILE A CA 1
ATOM 725 C C . ILE A 1 113 ? -19.121 -2.189 -23.246 1.00 15.03 113 ILE A C 1
ATOM 726 O O . ILE A 1 113 ? -19.830 -3.201 -23.282 1.00 16.44 113 ILE A O 1
ATOM 731 N N . ILE A 1 114 ? -19.336 -1.193 -22.404 1.00 14.80 114 ILE A N 1
ATOM 732 C CA . ILE A 1 114 ? -20.375 -1.262 -21.383 1.00 15.27 114 ILE A CA 1
ATOM 733 C C . ILE A 1 114 ? -21.793 -1.180 -21.955 1.00 19.22 114 ILE A C 1
ATOM 734 O O . ILE A 1 114 ? -22.678 -1.940 -21.583 1.00 19.23 114 ILE A O 1
ATOM 739 N N . THR A 1 115 ? -22.015 -0.239 -22.866 1.00 19.75 115 THR A N 1
ATOM 740 C CA . THR A 1 115 ? -23.374 0.060 -23.302 1.00 18.96 115 THR A CA 1
ATOM 741 C C . THR A 1 115 ? -23.804 -0.713 -24.551 1.00 17.97 115 THR A C 1
ATOM 742 O O . THR A 1 115 ? -24.995 -0.809 -24.847 1.00 20.43 115 THR A O 1
ATOM 746 N N . GLN A 1 116 ? -22.846 -1.294 -25.264 1.00 18.90 116 GLN A N 1
ATOM 747 C CA . GLN A 1 116 ? -23.175 -1.986 -26.506 1.00 23.01 116 GLN A CA 1
ATOM 748 C C . GLN A 1 116 ? -22.733 -3.439 -26.527 1.00 20.59 116 GLN A C 1
ATOM 749 O O . GLN A 1 116 ? -23.535 -4.326 -26.801 1.00 21.14 116 GLN A O 1
ATOM 755 N N . TYR A 1 117 ? -21.459 -3.675 -26.239 1.00 19.71 117 TYR A N 1
ATOM 756 C CA . TYR A 1 117 ? -20.840 -4.990 -26.413 1.00 18.49 117 TYR A CA 1
ATOM 757 C C . TYR A 1 117 ? -21.361 -6.024 -25.417 1.00 16.88 117 TYR A C 1
ATOM 758 O O . TYR A 1 117 ? -21.812 -7.106 -25.811 1.00 18.30 117 TYR A O 1
ATOM 767 N N . VAL A 1 118 ? -21.275 -5.717 -24.131 1.00 18.86 118 VAL A N 1
ATOM 768 C CA . VAL A 1 118 ? -21.834 -6.621 -23.126 1.00 17.30 118 VAL A CA 1
ATOM 769 C C . VAL A 1 118 ? -23.301 -6.993 -23.385 1.00 19.83 118 VAL A C 1
ATOM 770 O O . VAL A 1 118 ? -23.621 -8.184 -23.417 1.00 18.99 118 VAL A O 1
ATOM 774 N N . PRO A 1 119 ? -24.187 -6.006 -23.625 1.00 21.27 119 PRO A N 1
ATOM 775 C CA . PRO A 1 119 ? -25.575 -6.392 -23.915 1.00 21.35 119 PRO A CA 1
ATOM 776 C C . PRO A 1 119 ? -25.751 -7.145 -25.229 1.00 22.50 119 PRO A C 1
ATOM 777 O O . PRO A 1 119 ? -26.561 -8.082 -25.281 1.00 22.89 119 PRO A O 1
ATOM 781 N N . LYS A 1 120 ? -25.024 -6.742 -26.269 1.00 21.53 120 LYS A N 1
ATOM 782 C CA . LYS A 1 120 ? -25.106 -7.412 -27.575 1.00 21.11 120 LYS A CA 1
ATOM 783 C C . LYS A 1 120 ? -24.826 -8.910 -27.435 1.00 23.03 120 LYS A C 1
ATOM 784 O O . LYS A 1 120 ? -25.527 -9.749 -28.017 1.00 22.81 120 LYS A O 1
ATOM 790 N N . HIS A 1 121 ? -23.812 -9.239 -26.638 1.00 19.39 121 HIS A N 1
ATOM 791 C CA . HIS A 1 121 ? -23.322 -10.609 -26.524 1.00 19.20 121 HIS A CA 1
ATOM 792 C C . HIS A 1 121 ? -23.817 -11.337 -25.273 1.00 20.31 121 HIS A C 1
ATOM 793 O O . HIS A 1 121 ? -23.417 -12.473 -25.012 1.00 20.33 121 HIS A O 1
ATOM 800 N N . LYS A 1 122 ? -24.695 -10.672 -24.525 1.00 23.34 122 LYS A N 1
ATOM 801 C CA . LYS A 1 122 ? -25.315 -11.229 -23.324 1.00 22.22 122 LYS A CA 1
ATOM 802 C C . LYS A 1 122 ? -24.279 -11.781 -22.351 1.00 24.72 122 LYS A C 1
ATOM 803 O O . LYS A 1 122 ? -24.463 -12.853 -21.796 1.00 24.31 122 LYS A O 1
ATOM 809 N N . LEU A 1 123 ? -23.196 -11.043 -22.141 1.00 21.17 123 LEU A N 1
ATOM 810 C CA . LEU A 1 123 ? -22.083 -11.536 -21.339 1.00 20.78 123 LEU A CA 1
ATOM 811 C C . LEU A 1 123 ? -22.363 -11.518 -19.837 1.00 19.40 123 LEU A C 1
ATOM 812 O O . LEU A 1 123 ? -21.695 -12.207 -19.070 1.00 21.19 123 LEU A O 1
ATOM 817 N N . GLY A 1 124 ? -23.341 -10.719 -19.425 1.00 17.85 124 GLY A N 1
ATOM 818 C CA . GLY A 1 124 ? -23.734 -10.686 -18.023 1.00 18.79 124 GLY A CA 1
ATOM 819 C C . GLY A 1 124 ? -23.128 -9.525 -17.266 1.00 18.64 124 GLY A C 1
ATOM 820 O O . GLY A 1 124 ? -22.076 -8.999 -17.665 1.00 19.35 124 GLY A O 1
ATOM 821 N N . LYS A 1 125 ? -23.756 -9.186 -16.145 1.00 17.55 125 LYS A N 1
ATOM 822 C CA . LYS A 1 125 ? -23.411 -7.975 -15.411 1.00 17.74 125 LYS A CA 1
ATOM 823 C C . LYS A 1 125 ? -22.108 -8.110 -14.636 1.00 17.54 125 LYS A C 1
ATOM 824 O O . LYS A 1 125 ? -21.534 -7.098 -14.219 1.00 19.43 125 LYS A O 1
ATOM 830 N N . LEU A 1 126 ? -21.616 -9.331 -14.451 1.00 18.08 126 LEU A N 1
ATOM 831 C CA . LEU A 1 126 ? -20.275 -9.514 -13.896 1.00 17.29 126 LEU A CA 1
ATOM 832 C C . LEU A 1 126 ? -19.244 -8.820 -14.793 1.00 18.00 126 LEU A C 1
ATOM 833 O O . LEU A 1 126 ? -18.295 -8.200 -14.299 1.00 18.83 126 LEU A O 1
ATOM 838 N N . GLU A 1 127 ? -19.424 -8.930 -16.105 1.00 16.86 127 GLU A N 1
ATOM 839 C CA . GLU A 1 127 ? -18.488 -8.301 -17.028 1.00 17.14 127 GLU A CA 1
ATOM 840 C C . GLU A 1 127 ? -18.611 -6.786 -16.967 1.00 18.82 127 GLU A C 1
ATOM 841 O O . GLU A 1 127 ? -17.600 -6.088 -16.973 1.00 19.38 127 GLU A O 1
ATOM 847 N N . THR A 1 128 ? -19.840 -6.289 -16.879 1.00 16.47 128 THR A N 1
ATOM 848 C CA . THR A 1 128 ? -20.055 -4.845 -16.724 1.00 19.20 128 THR A CA 1
ATOM 849 C C . THR A 1 128 ? -19.339 -4.353 -15.477 1.00 18.48 128 THR A C 1
ATOM 850 O O . THR A 1 128 ? -18.680 -3.304 -15.488 1.00 17.30 128 THR A O 1
ATOM 854 N N A SER A 1 129 ? -19.488 -5.102 -14.390 0.61 16.50 129 SER A N 1
ATOM 855 N N B SER A 1 129 ? -19.462 -5.112 -14.395 0.39 16.53 129 SER A N 1
ATOM 856 C CA A SER A 1 129 ? -18.852 -4.768 -13.123 0.61 17.99 129 SER A CA 1
ATOM 857 C CA B SER A 1 129 ? -18.849 -4.744 -13.125 0.39 18.00 129 SER A CA 1
ATOM 858 C C A SER A 1 129 ? -17.339 -4.693 -13.267 0.61 19.55 129 SER A C 1
ATOM 859 C C B SER A 1 129 ? -17.327 -4.723 -13.210 0.39 19.57 129 SER A C 1
ATOM 860 O O A SER A 1 129 ? -16.708 -3.745 -12.792 0.61 19.40 129 SER A O 1
ATOM 861 O O B SER A 1 129 ? -16.682 -3.838 -12.640 0.39 19.12 129 SER A O 1
ATOM 866 N N . HIS A 1 130 ? -16.755 -5.691 -13.920 1.00 17.73 130 HIS A N 1
ATOM 867 C CA . HIS A 1 130 ? -15.324 -5.694 -14.194 1.00 17.30 130 HIS A CA 1
ATOM 868 C C . HIS A 1 130 ? -14.907 -4.412 -14.938 1.00 18.66 130 HIS A C 1
ATOM 869 O O . HIS A 1 130 ? -13.902 -3.782 -14.584 1.00 19.18 130 HIS A O 1
ATOM 876 N N . CYS A 1 131 ? -15.678 -4.018 -15.951 1.00 18.49 131 CYS A N 1
ATOM 877 C CA . CYS A 1 131 ? -15.333 -2.818 -16.729 1.00 15.91 131 CYS A CA 1
ATOM 878 C C . CYS A 1 131 ? -15.276 -1.582 -15.849 1.00 18.86 131 CYS A C 1
ATOM 879 O O . CYS A 1 131 ? -14.351 -0.769 -15.967 1.00 19.91 131 CYS A O 1
ATOM 882 N N . VAL A 1 132 ? -16.285 -1.428 -15.004 1.00 16.79 132 VAL A N 1
ATOM 883 C CA . VAL A 1 132 ? -16.364 -0.259 -14.124 1.00 17.17 132 VAL A CA 1
ATOM 884 C C . VAL A 1 132 ? -15.258 -0.314 -13.069 1.00 17.58 132 VAL A C 1
ATOM 885 O O . VAL A 1 132 ? -14.549 0.669 -12.857 1.00 19.09 132 VAL A O 1
ATOM 889 N N . GLU A 1 133 ? -15.082 -1.456 -12.413 1.00 18.62 133 GLU A N 1
ATOM 890 C CA . GLU A 1 133 ? -14.102 -1.549 -11.332 1.00 17.99 133 GLU A CA 1
ATOM 891 C C . GLU A 1 133 ? -12.673 -1.319 -11.812 1.00 21.27 133 GLU A C 1
ATOM 892 O O . GLU A 1 133 ? -11.860 -0.758 -11.086 1.00 21.93 133 GLU A O 1
ATOM 898 N N . LYS A 1 134 ? -12.367 -1.735 -13.036 1.00 18.15 134 LYS A N 1
ATOM 899 C CA . LYS A 1 134 ? -11.008 -1.605 -13.548 1.00 18.90 134 LYS A CA 1
ATOM 900 C C . LYS A 1 134 ? -10.681 -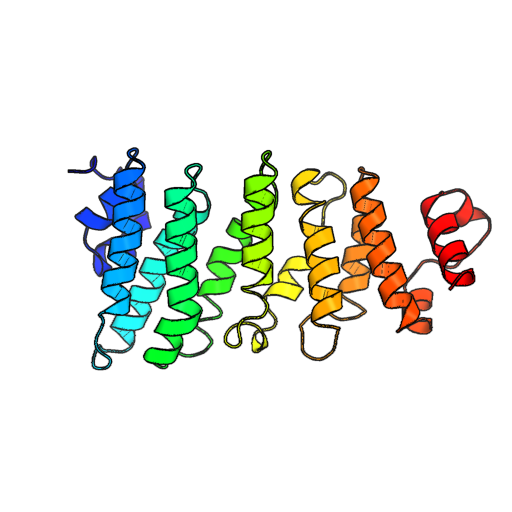0.204 -14.051 1.00 18.44 134 LYS A C 1
ATOM 901 O O . LYS A 1 134 ? -9.511 0.126 -14.241 1.00 21.96 134 LYS A O 1
ATOM 907 N N . THR A 1 135 ? -11.706 0.605 -14.300 1.00 16.49 135 THR A N 1
ATOM 908 C CA . THR A 1 135 ? -11.496 1.913 -14.913 1.00 16.31 135 THR A CA 1
ATOM 909 C C . THR A 1 135 ? -11.843 3.103 -14.019 1.00 17.78 135 THR A C 1
ATOM 910 O O . THR A 1 135 ? -11.233 4.167 -14.141 1.00 18.12 135 THR A O 1
ATOM 914 N N . LEU A 1 136 ? -12.820 2.936 -13.141 1.00 18.82 136 LEU A N 1
ATOM 915 C CA . LEU A 1 136 ? -13.239 4.052 -12.292 1.00 18.02 136 LEU A CA 1
ATOM 916 C C . LEU A 1 136 ? -12.102 4.667 -11.467 1.00 19.71 136 LEU A C 1
ATOM 917 O O . LEU A 1 136 ? -12.028 5.896 -11.370 1.00 18.89 136 LEU A O 1
ATOM 922 N N . PRO A 1 137 ? -11.210 3.852 -10.879 1.00 19.24 137 PRO A N 1
ATOM 923 C CA . PRO A 1 137 ? -10.131 4.495 -10.109 1.00 22.82 137 PRO A CA 1
ATOM 924 C C . PRO A 1 137 ? -9.253 5.405 -10.961 1.00 23.19 137 PRO A C 1
ATOM 925 O O . PRO A 1 137 ? -8.901 6.515 -10.541 1.00 20.96 137 PRO A O 1
ATOM 929 N N . GLY A 1 138 ? -8.924 4.965 -12.169 1.00 20.33 138 GLY A N 1
ATOM 930 C CA . GLY A 1 138 ? -8.152 5.795 -13.065 1.00 21.08 138 GLY A CA 1
ATOM 931 C C . GLY A 1 138 ? -8.897 7.041 -13.508 1.00 21.22 138 GLY A C 1
ATOM 932 O O . GLY A 1 138 ? -8.305 8.121 -13.643 1.00 21.10 138 GLY A O 1
ATOM 933 N N . LEU A 1 139 ? -10.196 6.905 -13.759 1.00 18.51 139 LEU A N 1
ATOM 934 C CA . LEU A 1 139 ? -11.004 8.053 -14.171 1.00 17.56 139 LEU A CA 1
ATOM 935 C C . LEU A 1 139 ? -11.039 9.068 -13.040 1.00 19.75 139 LEU A C 1
ATOM 936 O O . LEU A 1 139 ? -10.906 10.279 -13.269 1.00 19.16 139 LEU A O 1
ATOM 941 N N . LEU A 1 140 ? -11.187 8.567 -11.824 1.00 17.36 140 LEU A N 1
ATOM 942 C CA . LEU A 1 140 ? -11.191 9.456 -10.659 1.00 21.56 140 LEU A CA 1
ATOM 943 C C . LEU A 1 140 ? -9.868 10.191 -10.508 1.00 23.66 140 LEU A C 1
ATOM 944 O O . LEU A 1 140 ? -9.848 11.368 -10.145 1.00 21.66 140 LEU A O 1
ATOM 949 N N A SER A 1 141 ? -8.769 9.509 -10.809 0.25 21.27 141 SER A N 1
ATOM 950 N N B SER A 1 141 ? -8.764 9.501 -10.765 0.75 21.09 141 SER A N 1
ATOM 951 C CA A SER A 1 141 ? -7.443 10.116 -10.723 0.25 26.36 141 SER A CA 1
ATOM 952 C CA B SER A 1 141 ? -7.450 10.138 -10.710 0.75 26.45 141 SER A CA 1
ATOM 953 C C A SER A 1 141 ? -7.294 11.306 -11.670 0.25 26.53 141 SER A C 1
ATOM 954 C C B SER A 1 141 ? -7.358 11.341 -11.640 0.75 26.66 141 SER A C 1
ATOM 955 O O A SER A 1 141 ? -6.600 12.270 -11.354 0.25 23.30 141 SER A O 1
ATOM 956 O O B SER A 1 141 ? -6.769 12.352 -11.280 0.75 22.76 141 SER A O 1
ATOM 961 N N . ARG A 1 142 ? -7.946 11.236 -12.827 1.00 19.95 142 ARG A N 1
ATOM 962 C CA . ARG A 1 142 ? -7.871 12.313 -13.812 1.00 21.99 142 ARG A CA 1
ATOM 963 C C . ARG A 1 142 ? -8.687 13.526 -13.372 1.00 19.71 142 ARG A C 1
ATOM 964 O O . ARG A 1 142 ? -8.441 14.629 -13.829 1.00 22.46 142 ARG A O 1
ATOM 972 N N . THR A 1 143 ? -9.659 13.323 -12.485 1.00 18.91 143 THR A N 1
ATOM 973 C CA . THR A 1 143 ? -10.410 14.468 -11.949 1.00 25.09 143 THR A CA 1
ATOM 974 C C . THR A 1 143 ? -9.546 15.313 -11.012 1.00 25.50 143 THR A C 1
ATOM 975 O O . THR A 1 143 ? -9.978 16.370 -10.550 1.00 24.23 143 THR A O 1
ATOM 979 N N . GLY A 1 144 ? -8.332 14.846 -10.734 1.00 21.78 144 GLY A N 1
ATOM 980 C CA . GLY A 1 144 ? -7.359 15.627 -9.984 1.00 22.43 144 GLY A CA 1
ATOM 981 C C . GLY A 1 144 ? -6.376 16.393 -10.857 1.00 28.05 144 GLY A C 1
ATOM 982 O O . GLY A 1 144 ? -5.449 17.025 -10.344 1.00 25.43 144 GLY A O 1
ATOM 983 N N . ASP A 1 145 ? -6.581 16.344 -12.173 1.00 25.37 145 ASP A N 1
ATOM 984 C CA . ASP A 1 145 ? -5.690 17.012 -13.123 1.00 26.68 145 ASP A CA 1
ATOM 985 C C . ASP A 1 145 ? -5.568 18.502 -12.842 1.00 23.47 145 ASP A C 1
ATOM 986 O O . ASP A 1 145 ? -6.512 19.131 -12.381 1.00 23.66 145 ASP A O 1
ATOM 991 N N . SER A 1 146 ? -4.410 19.079 -13.151 1.00 28.34 146 SER A N 1
ATOM 992 C CA . SER A 1 146 ? -4.196 20.510 -12.912 1.00 28.57 146 SER A CA 1
ATOM 993 C C . SER A 1 146 ? -4.954 21.427 -13.887 1.00 30.34 146 SER A C 1
ATOM 994 O O . SER A 1 146 ? -5.111 22.628 -13.628 1.00 30.27 146 SER A O 1
ATOM 997 N N A SER A 1 147 ? -5.424 20.864 -14.995 0.39 30.55 147 SER A N 1
ATOM 998 N N B SER A 1 147 ? -5.425 20.861 -14.994 0.61 30.58 147 SER A N 1
ATOM 999 C CA A SER A 1 147 ? -6.188 21.632 -15.972 0.39 28.33 147 SER A CA 1
ATOM 1000 C CA B SER A 1 147 ? -6.196 21.615 -15.979 0.61 28.30 147 SER A CA 1
ATOM 1001 C C A SER A 1 147 ? -7.686 21.385 -15.823 0.39 24.97 147 SER A C 1
ATOM 1002 C C B SER A 1 147 ? -7.693 21.380 -15.820 0.61 24.90 147 SER A C 1
ATOM 1003 O O A SER A 1 147 ? -8.149 20.242 -15.880 0.39 23.54 147 SER A O 1
ATOM 1004 O O B SER A 1 147 ? -8.166 20.239 -15.873 0.61 23.42 147 SER A O 1
ATOM 1009 N N . SER A 1 148 ? -8.432 22.469 -15.636 1.00 28.03 148 SER A N 1
ATOM 1010 C CA . SER A 1 148 ? -9.877 22.408 -15.440 1.00 30.34 148 SER A CA 1
ATOM 1011 C C . SER A 1 148 ? -10.601 21.670 -16.557 1.00 26.01 148 SER A C 1
ATOM 1012 O O . SER A 1 148 ? -11.552 20.936 -16.294 1.00 24.06 148 SER A O 1
ATOM 1015 N N . ARG A 1 149 ? -10.141 21.843 -17.792 1.00 24.91 149 ARG A N 1
ATOM 1016 C CA . ARG A 1 149 ? -10.778 21.202 -18.930 1.00 22.64 149 ARG A CA 1
ATOM 1017 C C . ARG A 1 149 ? -10.867 19.702 -18.714 1.00 24.86 149 ARG A C 1
ATOM 1018 O O . ARG A 1 149 ? -11.930 19.102 -18.893 1.00 24.27 149 ARG A O 1
ATOM 1026 N N . LEU A 1 150 ? -9.753 19.110 -18.307 1.00 22.38 150 LEU A N 1
ATOM 1027 C CA . LEU A 1 150 ? -9.688 17.657 -18.185 1.00 23.53 150 LEU A CA 1
ATOM 1028 C C . LEU A 1 150 ? -10.440 17.193 -16.940 1.00 25.17 150 LEU A C 1
ATOM 1029 O O . LEU A 1 150 ? -11.087 16.148 -16.970 1.00 23.44 150 LEU A O 1
ATOM 1034 N N . ARG A 1 151 ? -10.373 17.959 -15.849 1.00 25.71 151 ARG A N 1
ATOM 1035 C CA . ARG A 1 151 ? -11.110 17.598 -14.632 1.00 24.34 151 ARG A CA 1
ATOM 1036 C C . ARG A 1 151 ? -12.595 17.496 -14.933 1.00 25.54 151 ARG A C 1
ATOM 1037 O O . ARG A 1 151 ? -13.286 16.605 -14.441 1.00 24.79 151 ARG A O 1
ATOM 1045 N N . ILE A 1 152 ? -13.079 18.415 -15.750 1.00 22.57 152 ILE A N 1
ATOM 1046 C CA . ILE A 1 152 ? -14.482 18.470 -16.109 1.00 25.59 152 ILE A CA 1
ATOM 1047 C C . ILE A 1 152 ? -14.842 17.307 -17.022 1.00 30.34 152 ILE A C 1
ATOM 1048 O O . ILE A 1 152 ? -15.868 16.669 -16.828 1.00 23.61 152 ILE A O 1
ATOM 1053 N N . VAL A 1 153 ? -14.001 17.045 -18.020 1.00 22.22 153 VAL A N 1
ATOM 1054 C CA . VAL A 1 153 ? -14.229 15.933 -18.936 1.00 20.95 153 VAL A CA 1
ATOM 1055 C C . VAL A 1 153 ? -14.348 14.644 -18.153 1.00 21.79 153 VAL A C 1
ATOM 1056 O O . VAL A 1 153 ? -15.309 13.889 -18.331 1.00 21.34 153 VAL A O 1
ATOM 1060 N N . ALA A 1 154 ? -13.380 14.401 -17.281 1.00 19.84 154 ALA A N 1
ATOM 1061 C CA . ALA A 1 154 ? -13.352 13.150 -16.541 1.00 19.34 154 ALA A CA 1
ATOM 1062 C C . ALA A 1 154 ? -14.542 13.051 -15.587 1.00 24.08 154 ALA A C 1
ATOM 1063 O O . ALA A 1 154 ? -15.174 12.010 -15.478 1.00 21.63 154 ALA A O 1
ATOM 1065 N N . ALA A 1 155 ? -14.866 14.132 -14.891 1.00 22.20 155 ALA A N 1
ATOM 1066 C CA . ALA A 1 155 ? -15.969 14.070 -13.945 1.00 19.78 155 ALA A CA 1
ATOM 1067 C C . ALA A 1 155 ? -17.298 13.868 -14.661 1.00 20.62 155 ALA A C 1
ATOM 1068 O O . ALA A 1 155 ? -18.150 13.114 -14.185 1.00 20.46 155 ALA A O 1
ATOM 1070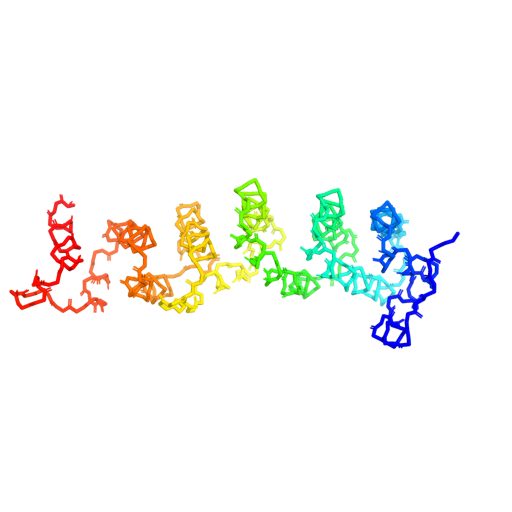 N N . LYS A 1 156 ? -17.469 14.504 -15.813 1.00 19.01 156 LYS A N 1
ATOM 1071 C CA . LYS A 1 156 ? -18.697 14.364 -16.587 1.00 18.62 156 LYS A CA 1
ATOM 1072 C C . LYS A 1 156 ? -18.843 12.938 -17.090 1.00 20.67 156 LYS A C 1
ATOM 1073 O O . LYS A 1 156 ? -19.946 12.393 -17.108 1.00 21.42 156 LYS A O 1
ATOM 1079 N N . PHE A 1 157 ? -17.735 12.335 -17.504 1.00 17.68 157 PHE A N 1
ATOM 1080 C CA . PHE A 1 157 ? -17.791 10.939 -17.936 1.00 19.13 157 PHE A CA 1
ATOM 1081 C C . PHE A 1 157 ? -18.214 10.038 -16.784 1.00 19.24 157 PHE A C 1
ATOM 1082 O O . PHE A 1 157 ? -19.035 9.135 -16.977 1.00 19.35 157 PHE A O 1
ATOM 1090 N N . ILE A 1 158 ? -17.660 10.274 -15.594 1.00 19.36 158 ILE A N 1
ATOM 1091 C CA . ILE A 1 158 ? -18.037 9.485 -14.421 1.00 18.06 158 ILE A CA 1
ATOM 1092 C C . ILE A 1 158 ? -19.518 9.657 -14.120 1.00 22.59 158 ILE A C 1
ATOM 1093 O O . ILE A 1 158 ? -20.222 8.686 -13.837 1.00 22.01 158 ILE A O 1
ATOM 1098 N N . GLN A 1 159 ? -19.980 10.901 -14.179 1.00 19.92 159 GLN A N 1
ATOM 1099 C CA . GLN A 1 159 ? -21.381 11.219 -13.955 1.00 21.82 159 GLN A CA 1
ATOM 1100 C C . GLN A 1 159 ? -22.283 10.451 -14.933 1.00 22.54 159 GLN A C 1
ATOM 1101 O O . GLN A 1 159 ? -23.276 9.833 -14.520 1.00 23.44 159 GLN A O 1
ATOM 1107 N N . GLU A 1 160 ? -21.913 10.446 -16.215 1.00 19.15 160 GLU A N 1
ATOM 1108 C CA . GLU A 1 160 ? -22.700 9.777 -17.245 1.00 19.60 160 GLU A CA 1
ATOM 1109 C C . GLU A 1 160 ? -22.654 8.262 -17.047 1.00 21.58 160 GLU A C 1
ATOM 1110 O O . GLU A 1 160 ? -23.682 7.587 -17.158 1.00 22.36 160 GLU A O 1
ATOM 1116 N N A MET A 1 161 ? -21.463 7.742 -16.753 0.44 19.86 161 MET A N 1
ATOM 1117 N N B MET A 1 161 ? -21.473 7.734 -16.735 0.56 19.85 161 MET A N 1
ATOM 1118 C CA A MET A 1 161 ? -21.295 6.318 -16.489 0.44 19.60 161 MET A CA 1
ATOM 1119 C CA B MET A 1 161 ? -21.329 6.297 -16.531 0.56 19.62 161 MET A CA 1
ATOM 1120 C C A MET A 1 161 ? -22.251 5.860 -15.409 0.44 21.26 161 MET A C 1
ATOM 1121 C C B MET A 1 161 ? -22.185 5.807 -15.368 0.56 21.47 161 MET A C 1
ATOM 1122 O O A MET A 1 161 ? -22.957 4.862 -15.576 0.44 20.33 161 MET A O 1
ATOM 1123 O O B MET A 1 161 ? -22.775 4.732 -15.443 0.56 20.08 161 MET A O 1
ATOM 1132 N N . ALA A 1 162 ? -22.270 6.599 -14.304 1.00 19.17 162 ALA A N 1
ATOM 1133 C CA . ALA A 1 162 ? -23.078 6.241 -13.137 1.00 18.92 162 ALA A CA 1
ATOM 1134 C C . ALA A 1 162 ? -24.560 6.064 -13.473 1.00 23.65 162 ALA A C 1
ATOM 1135 O O . ALA A 1 162 ? -25.268 5.277 -12.825 1.00 22.67 162 ALA A O 1
ATOM 1137 N N . LEU A 1 163 ? -25.023 6.777 -14.493 1.00 20.51 163 LEU A N 1
ATOM 1138 C CA . LEU A 1 163 ? -26.439 6.796 -14.827 1.00 21.31 163 LEU A CA 1
ATOM 1139 C C . LEU A 1 163 ? -26.832 5.920 -16.032 1.00 21.44 163 LEU A C 1
ATOM 1140 O O . LEU A 1 163 ? -28.022 5.763 -16.334 1.00 23.27 163 LEU A O 1
ATOM 1145 N N . TRP A 1 164 ? -25.848 5.309 -16.698 1.00 20.11 164 TRP A N 1
ATOM 1146 C CA . TRP A 1 164 ? -26.161 4.389 -17.792 1.00 21.85 164 TRP A CA 1
ATOM 1147 C C . TRP A 1 164 ? -26.999 3.241 -17.265 1.00 22.34 164 TRP A C 1
ATOM 1148 O O . TRP A 1 164 ? -26.756 2.737 -16.168 1.00 22.63 164 TRP A O 1
ATOM 1159 N N . SER A 1 165 ? -27.996 2.851 -18.052 1.00 20.28 165 SER A N 1
ATOM 1160 C CA . SER A 1 165 ? -28.908 1.783 -17.637 1.00 22.06 165 SER A CA 1
ATOM 1161 C C . SER A 1 165 ? -28.184 0.473 -17.304 1.00 23.86 165 SER A C 1
ATOM 1162 O O . SER A 1 165 ? -28.648 -0.288 -16.452 1.00 24.36 165 SER A O 1
ATOM 1165 N N . GLU A 1 166 ? -27.055 0.215 -17.963 1.00 20.40 166 GLU A N 1
ATOM 1166 C CA . GLU A 1 166 ? -26.267 -0.986 -17.660 1.00 23.05 166 GLU A CA 1
ATOM 1167 C C . GLU A 1 166 ? -25.509 -0.892 -16.339 1.00 22.24 166 GLU A C 1
ATOM 1168 O O . GLU A 1 166 ? -25.182 -1.914 -15.738 1.00 21.58 166 GLU A O 1
ATOM 1174 N N . VAL A 1 167 ? -25.219 0.324 -15.893 1.00 19.35 167 VAL A N 1
ATOM 1175 C CA . VAL A 1 167 ? -24.327 0.533 -14.759 1.00 18.02 167 VAL A CA 1
ATOM 1176 C C . VAL A 1 167 ? -25.064 0.892 -13.478 1.00 18.33 167 VAL A C 1
ATOM 1177 O O . VAL A 1 167 ? -24.687 0.457 -12.390 1.00 19.08 167 VAL A O 1
ATOM 1181 N N . LYS A 1 168 ? -26.084 1.738 -13.600 1.00 19.61 168 LYS A N 1
ATOM 1182 C CA . LYS A 1 168 ? -26.854 2.168 -12.430 1.00 21.50 168 LYS A CA 1
ATOM 1183 C C . LYS A 1 168 ? -27.290 1.040 -11.457 1.00 21.85 168 LYS A C 1
ATOM 1184 O O . LYS A 1 168 ? -27.062 1.156 -10.251 1.00 20.84 168 LYS A O 1
ATOM 1190 N N . PRO A 1 169 ? -27.862 -0.071 -11.976 1.00 22.52 169 PRO A N 1
ATOM 1191 C CA . PRO A 1 169 ? -28.303 -1.114 -11.045 1.00 25.47 169 PRO A CA 1
ATOM 1192 C C . PRO A 1 169 ? -27.164 -1.804 -10.273 1.00 23.99 169 PRO A C 1
ATOM 1193 O O . PRO A 1 169 ? -27.435 -2.485 -9.282 1.00 25.84 169 PRO A O 1
ATOM 1197 N N . LEU A 1 170 ? -25.922 -1.652 -10.723 1.00 21.03 170 LEU A N 1
ATOM 1198 C CA . LEU A 1 170 ? -24.775 -2.247 -10.038 1.00 21.18 170 LEU A CA 1
ATOM 1199 C C . LEU A 1 170 ? -24.421 -1.534 -8.736 1.00 20.78 170 LEU A C 1
ATOM 1200 O O . LEU A 1 170 ? -23.742 -2.099 -7.874 1.00 22.08 170 LEU A O 1
ATOM 1205 N N . GLN A 1 171 ? -24.841 -0.275 -8.620 1.00 20.13 171 GLN A N 1
ATOM 1206 C CA . GLN A 1 171 ? -24.589 0.526 -7.423 1.00 23.59 171 GLN A CA 1
ATOM 1207 C C . GLN A 1 171 ? -23.107 0.582 -7.042 1.00 24.46 171 GLN A C 1
ATOM 1208 O O . GLN A 1 171 ? -22.751 0.532 -5.865 1.00 30.60 171 GLN A O 1
ATOM 1214 N N . ILE A 1 172 ? -22.251 0.691 -8.054 1.00 22.42 172 ILE A N 1
ATOM 1215 C CA . ILE A 1 172 ? -20.805 0.654 -7.873 1.00 22.33 172 ILE A CA 1
ATOM 1216 C C . ILE A 1 172 ? -20.284 2.068 -7.724 1.00 24.27 172 ILE A C 1
ATOM 1217 O O . ILE A 1 172 ? -19.516 2.370 -6.822 1.00 22.33 172 ILE A O 1
ATOM 1222 N N . VAL A 1 173 ? -20.702 2.928 -8.638 1.00 20.95 173 VAL A N 1
ATOM 1223 C CA . VAL A 1 173 ? -20.121 4.263 -8.701 1.00 19.74 173 VAL A CA 1
ATOM 1224 C C . VAL A 1 173 ? -20.337 5.059 -7.413 1.00 22.63 173 VAL A C 1
ATOM 1225 O O . VAL A 1 173 ? -19.378 5.611 -6.881 1.00 22.61 173 VAL A O 1
ATOM 1229 N N . PRO A 1 174 ? -21.581 5.102 -6.893 1.00 20.67 174 PRO A N 1
ATOM 1230 C CA . PRO A 1 174 ? -21.765 5.887 -5.661 1.00 23.01 174 PRO A CA 1
ATOM 1231 C C . PRO A 1 174 ? -20.923 5.415 -4.482 1.00 22.86 174 PRO A C 1
ATOM 1232 O O . PRO A 1 174 ? -20.381 6.224 -3.727 1.00 23.03 174 PRO A O 1
ATOM 1236 N N . VAL A 1 175 ? -20.806 4.099 -4.330 1.00 21.14 175 VAL A N 1
ATOM 1237 C CA . VAL A 1 175 ? -20.026 3.532 -3.246 1.00 23.63 175 VAL A CA 1
ATOM 1238 C C . VAL A 1 175 ? -18.554 3.913 -3.357 1.00 23.15 175 VAL A C 1
ATOM 1239 O O . VAL A 1 175 ? -17.920 4.267 -2.361 1.00 24.16 175 VAL A O 1
ATOM 1243 N N . HIS A 1 176 ? -18.014 3.862 -4.567 1.00 21.04 176 HIS A N 1
ATOM 1244 C CA . HIS A 1 176 ? -16.639 4.285 -4.791 1.00 25.38 176 HIS A CA 1
ATOM 1245 C C . HIS A 1 176 ? -16.467 5.764 -4.427 1.00 24.40 176 HIS A C 1
ATOM 1246 O O . HIS A 1 176 ? -15.475 6.148 -3.815 1.00 28.65 176 HIS A O 1
ATOM 1253 N N . LEU A 1 177 ? -17.439 6.581 -4.818 1.00 18.97 177 LEU A N 1
ATOM 1254 C CA . LEU A 1 177 ? -17.365 8.029 -4.587 1.00 20.79 177 LEU A CA 1
ATOM 1255 C C . LEU A 1 177 ? -17.395 8.455 -3.115 1.00 21.90 177 LEU A C 1
ATOM 1256 O O . LEU A 1 177 ? -16.844 9.507 -2.778 1.00 23.09 177 LEU A O 1
ATOM 1261 N N . VAL A 1 178 ? -18.038 7.665 -2.256 1.00 19.40 178 VAL A N 1
ATOM 1262 C CA . VAL A 1 178 ? -18.137 8.003 -0.830 1.00 19.99 178 VAL A CA 1
ATOM 1263 C C . VAL A 1 178 ? -17.059 7.398 0.061 1.00 23.25 178 VAL A C 1
ATOM 1264 O O . VAL A 1 178 ? -17.145 7.460 1.285 1.00 22.81 178 VAL A O 1
ATOM 1268 N N . GLN A 1 179 ? -16.033 6.817 -0.550 1.00 22.40 179 GLN A N 1
ATOM 1269 C CA . GLN A 1 179 ? -14.936 6.289 0.244 1.00 25.56 179 GLN A CA 1
ATOM 1270 C C . GLN A 1 179 ? -14.150 7.435 0.875 1.00 31.12 179 GLN A C 1
ATOM 1271 O O . GLN A 1 179 ? -14.214 8.565 0.401 1.00 27.38 179 GLN A O 1
ATOM 1277 N N . LEU A 1 180 ? -13.431 7.137 1.953 1.00 30.14 180 LEU A N 1
ATOM 1278 C CA . LEU A 1 180 ? -12.732 8.153 2.741 1.00 36.53 180 LEU A CA 1
ATOM 1279 C C . LEU A 1 180 ? -11.908 9.118 1.892 1.00 24.07 180 LEU A C 1
ATOM 1280 O O . LEU A 1 180 ? -11.185 8.706 0.987 1.00 29.03 180 LEU A O 1
ATOM 1285 N N . LEU A 1 181 ? -12.040 10.404 2.191 1.00 29.11 181 LEU A N 1
ATOM 1286 C CA . LEU A 1 181 ? -11.220 11.435 1.581 1.00 27.64 181 LEU A CA 1
ATOM 1287 C C . LEU A 1 181 ? -10.257 11.917 2.661 1.00 32.40 181 LEU A C 1
ATOM 1288 O O . LEU A 1 181 ? -10.690 12.435 3.688 1.00 34.41 181 LEU A O 1
ATOM 1293 N N . LYS A 1 182 ? -8.957 11.730 2.446 1.00 32.98 182 LYS A N 1
ATOM 1294 C CA . LYS A 1 182 ? -7.963 12.167 3.426 1.00 35.30 182 LYS A CA 1
ATOM 1295 C C . LYS A 1 182 ? -7.945 13.692 3.525 1.00 28.74 182 LYS A C 1
ATOM 1296 O O . LYS A 1 182 ? -8.104 14.379 2.521 1.00 30.20 182 LYS A O 1
ATOM 1302 N N . PRO A 1 183 ? -7.754 14.224 4.741 1.00 37.65 183 PRO A N 1
ATOM 1303 C CA . PRO A 1 183 ? -7.793 15.675 4.983 1.00 36.60 183 PRO A CA 1
ATOM 1304 C C . PRO A 1 183 ? -6.710 16.439 4.234 1.00 33.37 183 PRO A C 1
ATOM 1305 O O . PRO A 1 183 ? -6.840 17.650 4.017 1.00 31.39 183 PRO A O 1
ATOM 1309 N N . ASN A 1 184 ? -5.649 15.733 3.857 1.00 32.55 184 ASN A N 1
ATOM 1310 C CA . ASN A 1 184 ? -4.518 16.333 3.165 1.00 35.19 184 ASN A CA 1
ATOM 1311 C C . ASN A 1 184 ? -4.509 15.973 1.681 1.00 40.00 184 ASN A C 1
ATOM 1312 O O . ASN A 1 184 ? -3.555 16.289 0.973 1.00 36.78 184 ASN A O 1
ATOM 1317 N N . SER A 1 185 ? -5.564 15.304 1.218 1.00 30.51 185 SER A N 1
ATOM 1318 C CA . SER A 1 185 ? -5.671 14.925 -0.189 1.00 30.62 185 SER A CA 1
ATOM 1319 C C . SER A 1 185 ? -5.552 16.140 -1.105 1.00 30.22 185 SER A C 1
ATOM 1320 O O . SER A 1 185 ? -5.955 17.249 -0.734 1.00 27.86 185 SER A O 1
ATOM 1323 N N . PRO A 1 186 ? -4.991 15.940 -2.309 1.00 29.87 186 PRO A N 1
ATOM 1324 C CA . PRO A 1 186 ? -4.803 17.038 -3.261 1.00 33.13 186 PRO A CA 1
ATOM 1325 C C . PRO A 1 186 ? -6.094 17.808 -3.525 1.00 28.30 186 PRO A C 1
ATOM 1326 O O . PRO A 1 186 ? -7.163 17.210 -3.673 1.00 26.97 186 PRO A O 1
ATOM 1330 N N . THR A 1 187 ? -5.981 19.129 -3.569 1.00 27.28 187 THR A N 1
ATOM 1331 C CA . THR A 1 187 ? -7.144 19.999 -3.645 1.00 26.72 187 THR A CA 1
ATOM 1332 C C . THR A 1 187 ? -8.055 19.712 -4.839 1.00 27.13 187 THR A C 1
ATOM 1333 O O . THR A 1 187 ? -9.257 19.561 -4.671 1.00 23.59 187 THR A O 1
ATOM 1337 N N . HIS A 1 188 ? -7.491 19.632 -6.040 1.00 24.25 188 HIS A N 1
ATOM 1338 C CA . HIS A 1 188 ? -8.315 19.379 -7.223 1.00 26.78 188 HIS A CA 1
ATOM 1339 C C . HIS A 1 188 ? -9.036 18.038 -7.127 1.00 22.44 188 HIS A C 1
ATOM 1340 O O . HIS A 1 188 ? -10.231 17.947 -7.408 1.00 22.72 188 HIS A O 1
ATOM 1347 N N . LEU A 1 189 ? -8.307 17.013 -6.714 1.00 22.90 189 LEU A N 1
ATOM 1348 C CA . LEU A 1 189 ? -8.883 15.690 -6.508 1.00 22.04 189 LEU A CA 1
ATOM 1349 C C . LEU A 1 189 ? -10.022 15.744 -5.489 1.00 24.46 189 LEU A C 1
ATOM 1350 O O . LEU A 1 189 ? -11.094 15.184 -5.706 1.00 22.56 189 LEU A O 1
ATOM 1355 N N . ALA A 1 190 ? -9.787 16.425 -4.371 1.00 21.31 190 ALA A N 1
ATOM 1356 C CA . ALA A 1 190 ? -10.783 16.463 -3.306 1.00 19.56 190 ALA A CA 1
ATOM 1357 C C . ALA A 1 190 ? -12.017 17.225 -3.746 1.00 20.22 190 ALA A C 1
ATOM 1358 O O . ALA A 1 190 ? -13.143 16.806 -3.492 1.00 19.90 190 ALA A O 1
ATOM 1360 N N A MET A 1 191 ? -11.800 18.362 -4.392 0.57 18.76 191 MET A N 1
ATOM 1361 N N B MET A 1 191 ? -11.806 18.354 -4.410 0.43 18.77 191 MET A N 1
ATOM 1362 C CA A MET A 1 191 ? -12.898 19.173 -4.891 0.57 19.44 191 MET A CA 1
ATOM 1363 C CA B MET A 1 191 ? -12.922 19.155 -4.885 0.43 19.44 191 MET A CA 1
ATOM 1364 C C A MET A 1 191 ? -13.756 18.400 -5.880 0.57 18.67 191 MET A C 1
ATOM 1365 C C B MET A 1 191 ? -13.767 18.380 -5.874 0.43 18.71 191 MET A C 1
ATOM 1366 O O A MET A 1 191 ? -14.981 18.435 -5.810 0.57 19.72 191 MET A O 1
ATOM 1367 O O B MET A 1 191 ? -14.993 18.399 -5.802 0.43 19.70 191 MET A O 1
ATOM 1376 N N . SER A 1 192 ? -13.108 17.704 -6.809 1.00 19.17 192 SER A N 1
ATOM 1377 C CA . SER A 1 192 ? -13.827 16.913 -7.793 1.00 17.22 192 SER A CA 1
ATOM 1378 C C . SER A 1 192 ? -14.650 15.836 -7.121 1.00 18.27 192 SER A C 1
ATOM 1379 O O . SER A 1 192 ? -15.780 15.573 -7.519 1.00 19.88 192 SER A O 1
ATOM 1382 N N . ARG A 1 193 ? -14.083 15.236 -6.085 1.00 18.27 193 ARG A N 1
ATOM 1383 C CA . ARG A 1 193 ? -14.796 14.173 -5.392 1.00 17.76 193 ARG A CA 1
ATOM 1384 C C . ARG A 1 193 ? -16.031 14.690 -4.666 1.00 17.98 193 ARG A C 1
ATOM 1385 O O . ARG A 1 193 ? -17.107 14.116 -4.798 1.00 17.89 193 ARG A O 1
ATOM 1393 N N . VAL A 1 194 ? -15.908 15.781 -3.907 1.00 18.36 194 VAL A N 1
ATOM 1394 C CA . VAL A 1 194 ? -17.092 16.285 -3.214 1.00 18.84 194 VAL A CA 1
ATOM 1395 C C . VAL A 1 194 ? -18.153 16.774 -4.194 1.00 17.52 194 VAL A C 1
ATOM 1396 O O . VAL A 1 194 ? -19.351 16.609 -3.957 1.00 18.75 194 VAL A O 1
ATOM 1400 N N . GLU A 1 195 ? -17.720 17.366 -5.305 1.00 17.97 195 GLU A N 1
ATOM 1401 C CA . GLU A 1 195 ? -18.669 17.857 -6.282 1.00 18.06 195 GLU A CA 1
ATOM 1402 C C . GLU A 1 195 ? -19.397 16.710 -6.983 1.00 17.05 195 GLU A C 1
ATOM 1403 O O . GLU A 1 195 ? -20.589 16.822 -7.272 1.00 20.27 195 GLU A O 1
ATOM 1409 N N . LEU A 1 196 ? -18.677 15.627 -7.263 1.00 19.60 196 LEU A N 1
ATOM 1410 C CA . LEU A 1 196 ? -19.288 14.431 -7.854 1.00 17.89 196 LEU A CA 1
ATOM 1411 C C . LEU A 1 196 ? -20.361 13.833 -6.954 1.00 17.21 196 LEU A C 1
ATOM 1412 O O . LEU A 1 196 ? -21.455 13.497 -7.414 1.00 21.11 196 LEU A O 1
ATOM 1417 N N . VAL A 1 197 ? -20.049 13.709 -5.668 1.00 17.75 197 VAL A N 1
ATOM 1418 C CA . VAL A 1 197 ? -21.018 13.209 -4.705 1.00 19.00 197 VAL A CA 1
ATOM 1419 C C . VAL A 1 197 ? -22.223 14.146 -4.669 1.00 18.55 197 VAL A C 1
ATOM 1420 O O . VAL A 1 197 ? -23.363 13.693 -4.766 1.00 22.12 197 VAL A O 1
ATOM 1424 N N . GLU A 1 198 ? -21.978 15.452 -4.545 1.00 19.06 198 GLU A N 1
ATOM 1425 C CA . GLU A 1 198 ? -23.077 16.396 -4.428 1.00 21.06 198 GLU A CA 1
ATOM 1426 C C . GLU A 1 198 ? -23.986 16.296 -5.641 1.00 21.67 198 GLU A C 1
ATOM 1427 O O . GLU A 1 198 ? -25.213 16.277 -5.516 1.00 24.81 198 GLU A O 1
ATOM 1433 N N . CYS A 1 199 ? -23.368 16.228 -6.812 1.00 20.72 199 CYS A N 1
ATOM 1434 C CA . CYS A 1 199 ? -24.097 16.210 -8.067 1.00 23.63 199 CYS A CA 1
ATOM 1435 C C . CYS A 1 199 ? -24.898 14.921 -8.230 1.00 22.26 199 CYS A C 1
ATOM 1436 O O . CYS A 1 199 ? -26.104 14.950 -8.498 1.00 24.87 199 CYS A O 1
ATOM 1439 N N . LEU A 1 200 ? -24.233 13.787 -8.056 1.00 23.61 200 LEU A N 1
ATOM 1440 C CA . LEU A 1 200 ? -24.905 12.506 -8.242 1.00 21.72 200 LEU A CA 1
ATOM 1441 C C . LEU A 1 200 ? -25.943 12.219 -7.158 1.00 23.26 200 LEU A C 1
ATOM 1442 O O . LEU A 1 200 ? -26.971 11.597 -7.428 1.00 23.32 200 LEU A O 1
ATOM 1447 N N . LEU A 1 201 ? -25.688 12.681 -5.940 1.00 22.10 201 LEU A 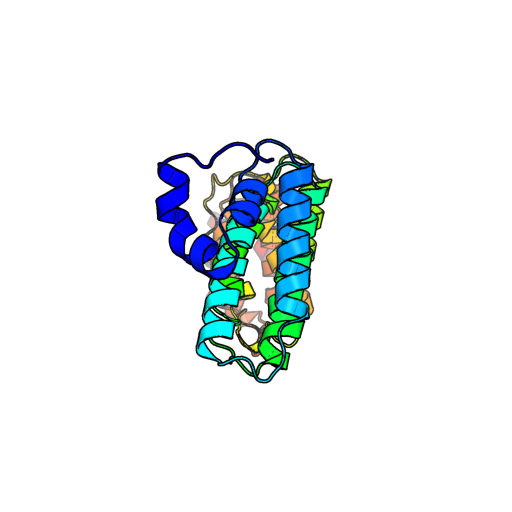N 1
ATOM 1448 C CA . LEU A 1 201 ? -26.659 12.517 -4.863 1.00 23.93 201 LEU A CA 1
ATOM 1449 C C . LEU A 1 201 ? -27.967 13.247 -5.187 1.00 25.00 201 LEU A C 1
ATOM 1450 O O . LEU A 1 201 ? -29.052 12.689 -5.025 1.00 26.95 201 LEU A O 1
ATOM 1455 N N . LYS A 1 202 ? -27.866 14.486 -5.656 1.00 26.01 202 LYS A N 1
ATOM 1456 C CA . LYS A 1 202 ? -29.054 15.244 -6.038 1.00 32.01 202 LYS A CA 1
ATOM 1457 C C . LYS A 1 202 ? -29.866 14.498 -7.086 1.00 32.97 202 LYS A C 1
ATOM 1458 O O . LYS A 1 202 ? -31.083 14.360 -6.964 1.00 37.53 202 LYS A O 1
ATOM 1464 N N . GLU A 1 203 ? -29.173 14.019 -8.114 1.00 30.79 203 GLU A N 1
ATOM 1465 C CA . GLU A 1 203 ? -29.802 13.360 -9.250 1.00 25.63 203 GLU A CA 1
ATOM 1466 C C . GLU A 1 203 ? -30.361 11.970 -8.921 1.00 28.52 203 GLU A C 1
ATOM 1467 O O . GLU A 1 203 ? -31.422 11.590 -9.420 1.00 34.40 203 GLU A O 1
ATOM 1473 N N . MET A 1 204 ? -29.657 11.214 -8.082 1.00 28.00 204 MET A N 1
ATOM 1474 C CA . MET A 1 204 ? -29.985 9.804 -7.893 1.00 32.17 204 MET A CA 1
ATOM 1475 C C . MET A 1 204 ? -30.733 9.508 -6.597 1.00 29.45 204 MET A C 1
ATOM 1476 O O . MET A 1 204 ? -31.456 8.518 -6.511 1.00 29.21 204 MET A O 1
ATOM 1481 N N . GLY A 1 205 ? -30.541 10.350 -5.591 1.00 25.83 205 GLY A N 1
ATOM 1482 C CA . GLY A 1 205 ? -31.157 10.138 -4.291 1.00 26.79 205 GLY A CA 1
ATOM 1483 C C . GLY A 1 205 ? -30.563 8.957 -3.548 1.00 32.12 205 GLY A C 1
ATOM 1484 O O . GLY A 1 205 ? -29.480 8.470 -3.897 1.00 26.58 205 GLY A O 1
ATOM 1485 N N . THR A 1 206 ? -31.280 8.473 -2.536 1.00 30.31 206 THR A N 1
ATOM 1486 C CA . THR A 1 206 ? -30.747 7.437 -1.653 1.00 34.13 206 THR A CA 1
ATOM 1487 C C . THR A 1 206 ? -31.542 6.129 -1.644 1.00 39.41 206 THR A C 1
ATOM 1488 O O . THR A 1 206 ? -31.338 5.280 -0.771 1.00 41.73 206 THR A O 1
ATOM 1492 N N . GLU A 1 207 ? -32.436 5.963 -2.614 1.00 34.54 207 GLU A N 1
ATOM 1493 C CA . GLU A 1 207 ? -33.206 4.730 -2.734 1.00 36.81 207 GLU A CA 1
ATOM 1494 C C . GLU A 1 207 ? -32.709 3.916 -3.929 1.00 47.32 207 GLU A C 1
ATOM 1495 O O . GLU A 1 207 ? -32.889 4.318 -5.080 1.00 47.88 207 GLU A O 1
ATOM 1501 N N . ASN A 1 208 ? -32.072 2.782 -3.644 1.00 45.50 208 ASN A N 1
ATOM 1502 C CA . ASN A 1 208 ? -31.583 1.860 -4.673 1.00 42.41 208 ASN A CA 1
ATOM 1503 C C . ASN A 1 208 ? -30.508 2.457 -5.588 1.00 41.06 208 ASN A C 1
ATOM 1504 O O . ASN A 1 208 ? -30.277 1.962 -6.689 1.00 37.66 208 ASN A O 1
ATOM 1509 N N . SER A 1 209 ? -29.836 3.504 -5.127 1.00 34.38 209 SER A N 1
ATOM 1510 C CA . SER A 1 209 ? -28.810 4.155 -5.933 1.00 26.60 209 SER A CA 1
ATOM 1511 C C . SER A 1 209 ? -27.418 3.688 -5.528 1.00 20.66 209 SER A C 1
ATOM 1512 O O . SER A 1 209 ? -26.499 3.653 -6.346 1.00 25.08 209 SER A O 1
ATOM 1515 N N . GLY A 1 210 ? -27.264 3.334 -4.258 1.00 24.26 210 GLY A N 1
ATOM 1516 C CA . GLY A 1 210 ? -25.951 3.085 -3.693 1.00 21.33 210 GLY A CA 1
ATOM 1517 C C . GLY A 1 210 ? -25.578 4.130 -2.642 1.00 21.09 210 GLY A C 1
ATOM 1518 O O . GLY A 1 210 ? -24.781 3.862 -1.743 1.00 24.67 210 GLY A O 1
ATOM 1519 N N . PHE A 1 211 ? -26.142 5.331 -2.756 1.00 22.72 211 PHE A N 1
ATOM 1520 C CA . PHE A 1 211 ? -25.970 6.342 -1.717 1.00 19.64 211 PHE A CA 1
ATOM 1521 C C . PHE A 1 211 ? -26.943 6.051 -0.579 1.00 23.47 211 PHE A C 1
ATOM 1522 O O . PHE A 1 211 ? -28.116 5.749 -0.822 1.00 26.47 211 PHE A O 1
ATOM 1530 N N . THR A 1 212 ? -26.470 6.156 0.656 1.00 22.35 212 THR A N 1
ATOM 1531 C CA . THR A 1 212 ? -27.355 6.042 1.809 1.00 21.74 212 THR A CA 1
ATOM 1532 C C . THR A 1 212 ? -27.061 7.189 2.764 1.00 24.47 212 THR A C 1
ATOM 1533 O O . THR A 1 212 ? -26.033 7.852 2.648 1.00 23.12 212 THR A O 1
ATOM 1537 N N . ILE A 1 213 ? -27.958 7.423 3.716 1.00 25.07 213 ILE A N 1
ATOM 1538 C CA . ILE A 1 213 ? -27.710 8.452 4.714 1.00 27.24 213 ILE A CA 1
ATOM 1539 C C . ILE A 1 213 ? -26.399 8.156 5.435 1.00 19.72 213 ILE A C 1
ATOM 1540 O O . ILE A 1 213 ? -25.601 9.045 5.669 1.00 22.18 213 ILE A O 1
ATOM 1545 N N A SER A 1 214 ? -26.178 6.885 5.759 0.60 22.04 214 SER A N 1
ATOM 1546 N N B SER A 1 214 ? -26.172 6.889 5.766 0.40 22.08 214 SER A N 1
ATOM 1547 C CA A SER A 1 214 ? -24.987 6.485 6.490 0.60 24.71 214 SER A CA 1
ATOM 1548 C CA B SER A 1 214 ? -24.974 6.516 6.504 0.40 24.66 214 SER A CA 1
ATOM 1549 C C A SER A 1 214 ? -23.695 6.740 5.717 0.60 19.46 214 SER A C 1
ATOM 1550 C C B SER A 1 214 ? -23.681 6.737 5.719 0.40 19.57 214 SER A C 1
ATOM 1551 O O A SER A 1 214 ? -22.758 7.335 6.256 0.60 21.88 214 SER A O 1
ATOM 1552 O O B SER A 1 214 ? -22.730 7.315 6.250 0.40 21.86 214 SER A O 1
ATOM 1557 N N . ASN A 1 215 ? -23.632 6.279 4.469 1.00 21.28 215 ASN A N 1
ATOM 1558 C CA . ASN A 1 215 ? -22.380 6.402 3.714 1.00 19.98 215 ASN A CA 1
ATOM 1559 C C . ASN A 1 215 ? -22.105 7.828 3.229 1.00 18.41 215 ASN A C 1
ATOM 1560 O O . ASN A 1 215 ? -20.958 8.258 3.186 1.00 19.49 215 ASN A O 1
ATOM 1565 N N . VAL A 1 216 ? -23.169 8.577 2.962 1.00 19.26 216 VAL A N 1
ATOM 1566 C CA . VAL A 1 216 ? -23.032 9.996 2.624 1.00 19.47 216 VAL A CA 1
ATOM 1567 C C . VAL A 1 216 ? -22.563 10.807 3.832 1.00 17.25 216 VAL A C 1
ATOM 1568 O O . VAL A 1 216 ? -21.648 11.629 3.721 1.00 17.30 216 VAL A O 1
ATOM 1572 N N . MET A 1 217 ? -23.173 10.574 4.993 1.00 19.98 217 MET A N 1
ATOM 1573 C CA . MET A 1 217 ? -22.753 11.284 6.194 1.00 19.32 217 MET A CA 1
ATOM 1574 C C . MET A 1 217 ? -21.319 10.948 6.605 1.00 17.81 217 MET A C 1
ATOM 1575 O O . MET A 1 217 ? -20.575 11.817 7.047 1.00 20.72 217 MET A O 1
ATOM 1580 N N . LYS A 1 218 ? -20.934 9.679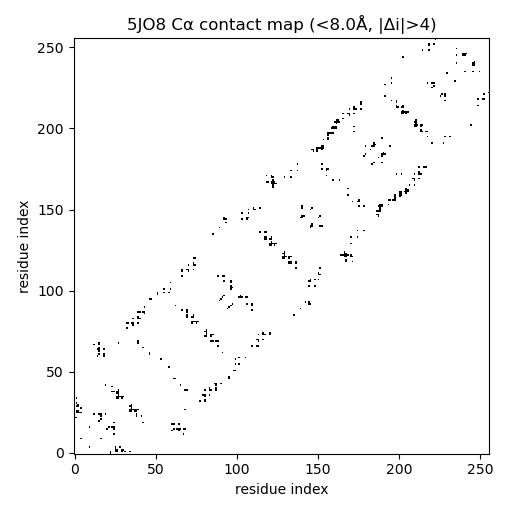 6.475 1.00 19.82 218 LYS A N 1
ATOM 1581 C CA . LYS A 1 218 ? -19.557 9.318 6.775 1.00 22.60 218 LYS A CA 1
ATOM 1582 C C . LYS A 1 218 ? -18.601 10.084 5.858 1.00 19.08 218 LYS A C 1
ATOM 1583 O O . LYS A 1 218 ? -17.629 10.691 6.310 1.00 21.34 218 LYS A O 1
ATOM 1589 N N . PHE A 1 219 ? -18.904 10.073 4.564 1.00 18.63 219 PHE A N 1
ATOM 1590 C CA . PHE A 1 219 ? -18.086 10.794 3.591 1.00 18.95 219 PHE A CA 1
ATOM 1591 C C . PHE A 1 219 ? -18.032 12.298 3.865 1.00 18.67 219 PHE A C 1
ATOM 1592 O O . PHE A 1 219 ? -16.951 12.883 3.966 1.00 19.49 219 PHE A O 1
ATOM 1600 N N . ALA A 1 220 ? -19.205 12.915 3.987 1.00 18.50 220 ALA A N 1
ATOM 1601 C CA . ALA A 1 220 ? -19.300 14.367 4.145 1.00 18.47 220 ALA A CA 1
ATOM 1602 C C . ALA A 1 220 ? -18.648 14.840 5.438 1.00 18.27 220 ALA A C 1
ATOM 1603 O O . ALA A 1 220 ? -17.956 15.860 5.444 1.00 18.74 220 ALA A O 1
ATOM 1605 N N . THR A 1 221 ? -18.851 14.109 6.532 1.00 19.44 221 THR A N 1
ATOM 1606 C CA . THR A 1 221 ? -18.270 14.552 7.791 1.00 18.46 221 THR A CA 1
ATOM 1607 C C . THR A 1 221 ? -16.751 14.375 7.742 1.00 19.91 221 THR A C 1
ATOM 1608 O O . THR A 1 221 ? -16.004 15.163 8.325 1.00 23.74 221 THR A O 1
ATOM 1612 N N . GLY A 1 222 ? -16.293 13.361 7.017 1.00 22.13 222 GLY A N 1
ATOM 1613 C CA . GLY A 1 222 ? -14.872 13.216 6.770 1.00 22.86 222 GLY A CA 1
ATOM 1614 C C . GLY A 1 222 ? -14.323 14.410 6.007 1.00 22.42 222 GLY A C 1
ATOM 1615 O O . GLY A 1 222 ? -13.269 14.949 6.351 1.00 24.72 222 GLY A O 1
ATOM 1616 N N . ALA A 1 223 ? -15.049 14.828 4.972 1.00 21.93 223 ALA A N 1
ATOM 1617 C CA . ALA A 1 223 ? -14.627 15.945 4.132 1.00 20.88 223 ALA A CA 1
ATOM 1618 C C . ALA A 1 223 ? -14.594 17.283 4.886 1.00 18.77 223 ALA A C 1
ATOM 1619 O O . ALA A 1 223 ? -13.896 18.204 4.471 1.00 20.82 223 ALA A O 1
ATOM 1621 N N . LEU A 1 224 ? -15.347 17.378 5.984 1.00 22.33 224 LEU A N 1
ATOM 1622 C CA . LEU A 1 224 ? -15.360 18.594 6.802 1.00 25.11 224 LEU A CA 1
ATOM 1623 C C . LEU A 1 224 ? -14.014 18.817 7.468 1.00 24.68 224 LEU A C 1
ATOM 1624 O O . LEU A 1 224 ? -13.720 19.922 7.930 1.00 30.56 224 LEU A O 1
ATOM 1629 N N . GLU A 1 225 ? -13.197 17.774 7.529 1.00 29.35 225 GLU A N 1
ATOM 1630 C CA . GLU A 1 225 ? -11.878 17.887 8.139 1.00 27.39 225 GLU A CA 1
ATOM 1631 C C . GLU A 1 225 ? -10.824 18.312 7.123 1.00 27.07 225 GLU A C 1
ATOM 1632 O O . GLU A 1 225 ? -9.670 18.545 7.475 1.00 29.71 225 GLU A O 1
ATOM 1638 N N . HIS A 1 226 ? -11.212 18.412 5.857 1.00 24.33 226 HIS A N 1
ATOM 1639 C CA . HIS A 1 226 ? -10.234 18.738 4.826 1.00 21.69 226 HIS A CA 1
ATOM 1640 C C . HIS A 1 226 ? -9.608 20.108 5.063 1.00 22.73 226 HIS A C 1
ATOM 1641 O O . HIS A 1 226 ? -10.255 21.014 5.582 1.00 28.79 226 HIS A O 1
ATOM 1648 N N . ARG A 1 227 ? -8.342 20.255 4.696 1.00 26.94 227 ARG A N 1
ATOM 1649 C CA . ARG A 1 227 ? -7.634 21.506 4.961 1.00 32.27 227 ARG A CA 1
ATOM 1650 C C . ARG A 1 227 ? -8.120 22.684 4.110 1.00 34.14 227 ARG A C 1
ATOM 1651 O O . ARG A 1 227 ? -7.906 23.840 4.463 1.00 30.66 227 ARG A O 1
ATOM 1659 N N . VAL A 1 228 ? -8.785 22.399 2.997 1.00 28.26 228 VAL A N 1
ATOM 1660 C CA . VAL A 1 228 ? -9.192 23.451 2.072 1.00 26.56 228 VAL A CA 1
ATOM 1661 C C . VAL A 1 228 ? -10.651 23.867 2.255 1.00 27.78 228 VAL A C 1
ATOM 1662 O O . VAL A 1 228 ? -11.558 23.030 2.196 1.00 26.60 228 VAL A O 1
ATOM 1666 N N . TYR A 1 229 ? -10.870 25.165 2.475 1.00 26.58 229 TYR A N 1
ATOM 1667 C CA . TYR A 1 229 ? -12.213 25.689 2.710 1.00 27.64 229 TYR A CA 1
ATOM 1668 C C . TYR A 1 229 ? -13.225 25.267 1.647 1.00 24.57 229 TYR A C 1
ATOM 1669 O O . TYR A 1 229 ? -14.338 24.865 1.968 1.00 25.04 229 TYR A O 1
ATOM 1678 N N . GLU A 1 230 ? -12.841 25.384 0.384 1.00 22.91 230 GLU A N 1
ATOM 1679 C CA . GLU A 1 230 ? -13.764 25.126 -0.712 1.00 24.38 230 GLU A CA 1
ATOM 1680 C C . GLU A 1 230 ? -14.269 23.668 -0.674 1.00 24.13 230 GLU A C 1
ATOM 1681 O O . GLU A 1 230 ? -15.427 23.396 -0.990 1.00 24.61 230 GLU A O 1
ATOM 1687 N N . VAL A 1 231 ? -13.400 22.754 -0.250 1.00 22.40 231 VAL A N 1
ATOM 1688 C CA . VAL A 1 231 ? -13.779 21.351 -0.055 1.00 19.76 231 VAL A CA 1
ATOM 1689 C C . VAL A 1 231 ? -14.790 21.197 1.084 1.00 22.73 231 VAL A C 1
ATOM 1690 O O . VAL A 1 231 ? -15.831 20.545 0.931 1.00 20.72 231 VAL A O 1
ATOM 1694 N N . ARG A 1 232 ? -14.488 21.801 2.230 1.00 19.91 232 ARG A N 1
ATOM 1695 C CA . ARG A 1 232 ? -15.395 21.739 3.365 1.00 19.56 232 ARG A CA 1
ATOM 1696 C C . ARG A 1 232 ? -16.748 22.339 3.020 1.00 19.20 232 ARG A C 1
ATOM 1697 O O . ARG A 1 232 ? -17.779 21.863 3.486 1.00 21.78 232 ARG A O 1
ATOM 1705 N N . ASP A 1 233 ? -16.741 23.394 2.212 1.00 20.35 233 ASP A N 1
ATOM 1706 C CA . ASP A 1 233 ? -17.981 24.067 1.866 1.00 22.77 233 ASP A CA 1
ATOM 1707 C C . ASP A 1 233 ? -18.918 23.168 1.057 1.00 17.45 233 ASP A C 1
ATOM 1708 O O . ASP A 1 233 ? -20.127 23.181 1.278 1.00 20.22 233 ASP A O 1
ATOM 1713 N N . VAL A 1 234 ? -18.369 22.357 0.147 1.00 18.47 234 VAL A N 1
ATOM 1714 C CA . VAL A 1 234 ? -19.219 21.418 -0.577 1.00 19.99 234 VAL A CA 1
ATOM 1715 C C . VAL A 1 234 ? -19.753 20.356 0.384 1.00 17.09 234 VAL A C 1
ATOM 1716 O O . VAL A 1 234 ? -20.914 19.963 0.300 1.00 19.56 234 VAL A O 1
ATOM 1720 N N . ALA A 1 235 ? -18.905 19.909 1.307 1.00 18.20 235 ALA A N 1
ATOM 1721 C CA . ALA A 1 235 ? -19.335 18.938 2.308 1.00 19.72 235 ALA A CA 1
ATOM 1722 C C . ALA A 1 235 ? -20.515 19.475 3.127 1.00 18.67 235 ALA A C 1
ATOM 1723 O O . ALA A 1 235 ? -21.484 18.757 3.380 1.00 20.22 235 ALA A O 1
ATOM 1725 N N . LEU A 1 236 ? -20.454 20.758 3.491 1.00 20.61 236 LEU A N 1
ATOM 1726 C CA . LEU A 1 236 ? -21.574 21.391 4.177 1.00 19.72 236 LEU A CA 1
ATOM 1727 C C . LEU A 1 236 ? -22.842 21.378 3.331 1.00 18.28 236 LEU A C 1
ATOM 1728 O O . LEU A 1 236 ? -23.917 21.072 3.830 1.00 22.74 236 LEU A O 1
ATOM 1733 N N . ARG A 1 237 ? -22.719 21.724 2.054 1.00 18.30 237 ARG A N 1
ATOM 1734 C CA . ARG A 1 237 ? -23.871 21.703 1.152 1.00 21.05 237 ARG A CA 1
ATOM 1735 C C . ARG A 1 237 ? -24.514 20.326 1.081 1.00 18.93 237 ARG A C 1
ATOM 1736 O O . ARG A 1 237 ? -25.738 20.198 1.047 1.00 24.17 237 ARG A O 1
ATOM 1744 N N . ILE A 1 238 ? -23.683 19.286 1.080 1.00 19.08 238 ILE A N 1
ATOM 1745 C CA . ILE A 1 238 ? -24.179 17.923 1.027 1.00 19.67 238 ILE A CA 1
ATOM 1746 C C . ILE A 1 238 ? -24.991 17.633 2.285 1.00 18.54 238 ILE A C 1
ATOM 1747 O O . ILE A 1 238 ? -26.100 17.100 2.216 1.00 20.38 238 ILE A O 1
ATOM 1752 N N . ILE A 1 239 ? -24.436 18.009 3.428 1.00 18.44 239 ILE A N 1
ATOM 1753 C CA . ILE A 1 239 ? -25.105 17.775 4.698 1.00 19.13 239 ILE A CA 1
ATOM 1754 C C . ILE A 1 239 ? -26.415 18.561 4.800 1.00 23.89 239 ILE A C 1
ATOM 1755 O O . ILE A 1 239 ? -27.435 18.015 5.222 1.00 23.87 239 ILE A O 1
ATOM 1760 N N . PHE A 1 240 ? -26.392 19.831 4.401 1.00 20.69 240 PHE A N 1
ATOM 1761 C CA . PHE A 1 240 ? -27.601 20.650 4.436 1.00 22.10 240 PHE A CA 1
ATOM 1762 C C . PHE A 1 240 ? -28.678 20.052 3.539 1.00 23.46 240 PHE A C 1
ATOM 1763 O O . PHE A 1 240 ? -29.854 20.039 3.887 1.00 26.08 240 PHE A O 1
ATOM 1771 N N . GLY A 1 241 ? -28.268 19.555 2.379 1.00 22.35 241 GLY A N 1
ATOM 1772 C CA . GLY A 1 241 ? -29.190 18.892 1.476 1.00 24.50 241 GLY A CA 1
ATOM 1773 C C . GLY A 1 241 ? -29.868 17.702 2.133 1.00 30.44 241 GLY A C 1
ATOM 1774 O O . GLY A 1 241 ? -31.088 17.536 2.056 1.00 30.76 241 GLY A O 1
ATOM 1775 N N . MET A 1 242 ? -29.066 16.878 2.797 1.00 24.60 242 MET A N 1
ATOM 1776 C CA . MET A 1 242 ? -29.568 15.698 3.487 1.00 28.23 242 MET A CA 1
ATOM 1777 C C . MET A 1 242 ? -30.478 16.081 4.647 1.00 30.22 242 MET A C 1
ATOM 1778 O O . MET A 1 242 ? -31.499 15.433 4.882 1.00 31.82 242 MET A O 1
ATOM 1783 N N . TYR A 1 243 ? -30.090 17.128 5.370 1.00 29.94 243 TYR A N 1
ATOM 1784 C CA . TYR A 1 243 ? -30.815 17.570 6.556 1.00 27.12 243 TYR A CA 1
ATOM 1785 C C . TYR A 1 243 ? -32.259 17.936 6.241 1.00 31.08 243 TYR A C 1
ATOM 1786 O O . TYR A 1 2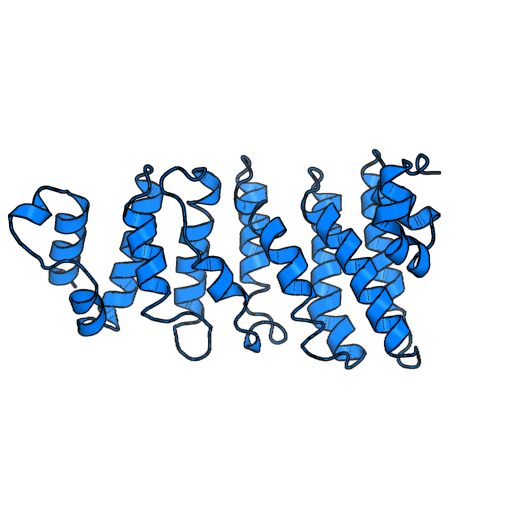43 ? -33.161 17.707 7.051 1.00 31.59 243 TYR A O 1
ATOM 1795 N N . ARG A 1 244 ? -32.471 18.517 5.065 1.00 32.85 244 ARG A N 1
ATOM 1796 C CA . ARG A 1 244 ? -33.805 18.925 4.645 1.00 41.22 244 ARG A CA 1
ATOM 1797 C C . ARG A 1 244 ? -34.742 17.726 4.554 1.00 37.23 244 ARG A C 1
ATOM 1798 O O . ARG A 1 244 ? -35.935 17.839 4.833 1.00 41.10 244 ARG A O 1
ATOM 1806 N N . LYS A 1 245 ? -34.188 16.577 4.178 1.00 32.78 245 LYS A N 1
ATOM 1807 C CA . LYS A 1 245 ? -34.968 15.362 3.979 1.00 38.84 245 LYS A CA 1
ATOM 1808 C C . LYS A 1 245 ? -34.927 14.440 5.197 1.00 41.27 245 LYS A C 1
ATOM 1809 O O . LYS A 1 245 ? -35.881 13.704 5.461 1.00 45.63 245 LYS A O 1
ATOM 1815 N N . HIS A 1 246 ? -33.822 14.479 5.938 1.00 30.47 246 HIS A N 1
ATOM 1816 C CA . HIS A 1 246 ? -33.574 13.479 6.977 1.00 30.04 246 HIS A CA 1
ATOM 1817 C C . HIS A 1 246 ? -33.111 14.131 8.272 1.00 24.21 246 HIS A C 1
ATOM 1818 O O . HIS A 1 246 ? -32.069 13.769 8.823 1.00 26.81 246 HIS A O 1
ATOM 1825 N N . LYS A 1 247 ? -33.894 15.088 8.756 1.00 25.94 247 LYS A N 1
ATOM 1826 C CA . LYS A 1 247 ? -33.497 15.911 9.892 1.00 24.43 247 LYS A CA 1
ATOM 1827 C C . LYS A 1 247 ? -33.032 15.100 11.111 1.00 26.74 247 LYS A C 1
ATOM 1828 O O . LYS A 1 247 ? -31.937 15.331 11.632 1.00 24.80 247 LYS A O 1
ATOM 1834 N N . ALA A 1 248 ? -33.859 14.150 11.543 1.00 29.35 248 ALA A N 1
ATOM 1835 C CA . ALA A 1 248 ? -33.577 13.356 12.741 1.00 34.22 248 ALA A CA 1
ATOM 1836 C C . ALA A 1 248 ? -32.280 12.566 12.614 1.00 24.81 248 ALA A C 1
ATOM 1837 O O . ALA A 1 248 ? -31.437 12.601 13.514 1.00 28.28 248 ALA A O 1
ATOM 1839 N N . ALA A 1 249 ? -32.129 11.868 11.491 1.00 28.12 249 ALA A N 1
ATOM 1840 C CA . ALA A 1 249 ? -30.958 11.030 11.246 1.00 26.54 249 ALA A CA 1
ATOM 1841 C C . ALA A 1 249 ? -29.678 11.850 11.241 1.00 24.46 249 ALA A C 1
ATOM 1842 O O . ALA A 1 249 ? -28.660 11.431 11.789 1.00 26.65 249 ALA A O 1
ATOM 1844 N N . ILE A 1 250 ? -29.736 13.032 10.637 1.00 21.61 250 ILE A N 1
ATOM 1845 C CA . ILE A 1 250 ? -28.565 13.888 10.564 1.00 21.00 250 ILE A CA 1
ATOM 1846 C C . ILE A 1 250 ? -28.155 14.378 11.942 1.00 22.24 250 ILE A C 1
ATOM 1847 O O . ILE A 1 250 ? -26.978 14.325 12.310 1.00 21.82 250 ILE A O 1
ATOM 1852 N N . LEU A 1 251 ? -29.123 14.856 12.717 1.00 21.76 251 LEU A N 1
ATOM 1853 C CA . LEU A 1 251 ? -28.821 15.344 14.056 1.00 22.72 251 LEU A CA 1
ATOM 1854 C C . LEU A 1 251 ? -28.295 14.232 14.968 1.00 21.43 251 LEU A C 1
ATOM 1855 O O . LEU A 1 251 ? -27.460 14.476 15.842 1.00 25.73 251 LEU A O 1
ATOM 1860 N N . GLU A 1 252 ? -28.794 13.021 14.755 1.00 22.01 252 GLU A N 1
ATOM 1861 C CA . GLU A 1 252 ? -28.355 11.858 15.522 1.00 20.78 252 GLU A CA 1
ATOM 1862 C C . GLU A 1 252 ? -26.946 11.428 15.133 1.00 23.96 252 GLU A C 1
ATOM 1863 O O . GLU A 1 252 ? -26.262 10.759 15.903 1.00 21.39 252 GLU A O 1
ATOM 1869 N N . TYR A 1 253 ? -26.508 11.819 13.942 1.00 21.58 253 TYR A N 1
ATOM 1870 C CA . TYR A 1 253 ? -25.193 11.417 13.471 1.00 21.06 253 TYR A CA 1
ATOM 1871 C C . TYR A 1 253 ? -24.115 12.332 14.020 1.00 19.78 253 TYR A C 1
ATOM 1872 O O . TYR A 1 253 ? -23.046 11.883 14.450 1.00 17.84 253 TYR A O 1
ATOM 1881 N N . LEU A 1 254 ? -24.402 13.634 13.979 1.00 19.92 254 LEU A N 1
ATOM 1882 C CA . LEU A 1 254 ? -23.415 14.648 14.275 1.00 19.14 254 LEU A CA 1
ATOM 1883 C C . LEU A 1 254 ? -23.186 14.732 15.765 1.00 20.05 254 LEU A C 1
ATOM 1884 O O . LEU A 1 254 ? -24.007 14.237 16.557 1.00 21.77 254 LEU A O 1
ATOM 1889 N N . PRO A 1 255 ? -22.060 15.347 16.160 1.00 23.09 255 PRO A N 1
ATOM 1890 C CA . PRO A 1 255 ? -21.865 15.659 17.575 1.00 21.39 255 PRO A CA 1
ATOM 1891 C C . PRO A 1 255 ? -22.988 16.559 18.060 1.00 24.38 255 PRO A C 1
ATOM 1892 O O . PRO A 1 255 ? -23.579 17.283 17.249 1.00 25.92 255 PRO A O 1
ATOM 1896 N N . PRO A 1 256 ? -23.285 16.525 19.362 1.00 22.82 256 PRO A N 1
ATOM 1897 C CA . PRO A 1 256 ? -24.369 17.371 19.863 1.00 31.27 256 PRO A CA 1
ATOM 1898 C C . PRO A 1 256 ? -24.004 18.857 19.847 1.00 25.63 256 PRO A C 1
ATOM 1899 O O . PRO A 1 256 ? -22.847 19.233 20.007 1.00 25.85 256 PRO A O 1
ATOM 1903 N N . ASP A 1 257 ? -25.005 19.692 19.614 1.00 28.43 257 ASP A N 1
ATOM 1904 C CA . ASP A 1 257 ? -24.793 21.128 19.540 1.00 25.95 257 ASP A CA 1
ATOM 1905 C C . ASP A 1 257 ? -24.604 21.671 20.952 1.00 25.00 257 ASP A C 1
ATOM 1906 O O . ASP A 1 257 ? -25.389 21.373 21.842 1.00 31.51 257 ASP A O 1
ATOM 1911 N N . ASP A 1 258 ? -23.535 22.430 21.153 1.00 24.89 258 ASP A N 1
ATOM 1912 C CA . ASP A 1 258 ? -23.377 23.191 22.393 1.00 26.03 258 ASP A CA 1
ATOM 1913 C C . ASP A 1 258 ? -22.445 24.379 22.201 1.00 29.97 258 ASP A C 1
ATOM 1914 O O . ASP A 1 258 ? -21.843 24.543 21.136 1.00 28.15 258 ASP A O 1
ATOM 1919 N N . ALA A 1 259 ? -22.343 25.208 23.239 1.00 30.09 259 ALA A N 1
ATOM 1920 C CA . ALA A 1 259 ? -21.511 26.395 23.194 1.00 32.22 259 ALA A CA 1
ATOM 1921 C C . ALA A 1 259 ? -20.064 26.084 22.827 1.00 28.98 259 ALA A C 1
ATOM 1922 O O . ALA A 1 259 ? -19.437 26.827 22.069 1.00 32.25 259 ALA A O 1
ATOM 1924 N N . SER A 1 260 ? -19.537 24.984 23.366 1.00 27.41 260 SER A N 1
ATOM 1925 C CA . SER A 1 260 ? -18.129 24.664 23.177 1.00 28.82 260 SER A CA 1
ATOM 1926 C C . SER A 1 260 ? -17.830 24.341 21.714 1.00 32.41 260 SER A C 1
ATOM 1927 O O . SER A 1 260 ? -16.842 24.813 21.144 1.00 32.08 260 SER A O 1
ATOM 1930 N N . ILE A 1 261 ? -18.703 23.559 21.100 1.00 24.56 261 ILE A N 1
ATOM 1931 C CA . ILE A 1 261 ? -18.460 23.124 19.729 1.00 32.88 261 ILE A CA 1
ATOM 1932 C C . ILE A 1 261 ? -18.611 24.273 18.737 1.00 37.70 261 ILE A C 1
ATOM 1933 O O . ILE A 1 261 ? -18.005 24.257 17.667 1.00 32.00 261 ILE A O 1
ATOM 1938 N N . ARG A 1 262 ? -19.407 25.277 19.100 1.00 30.49 262 ARG A N 1
ATOM 1939 C CA . ARG A 1 262 ? -19.606 26.443 18.241 1.00 32.61 262 ARG A CA 1
ATOM 1940 C C . ARG A 1 262 ? -18.387 27.358 18.188 1.00 33.19 262 ARG A C 1
ATOM 1941 O O . ARG A 1 262 ? -18.342 28.288 17.384 1.00 37.28 262 ARG A O 1
ATOM 1949 N N . LYS A 1 263 ? -17.399 27.091 19.038 1.00 34.46 263 LYS A N 1
ATOM 1950 C CA . LYS A 1 263 ? -16.134 27.820 18.982 1.00 43.55 263 LYS A CA 1
ATOM 1951 C C . LYS A 1 263 ? -15.380 27.480 17.695 1.00 45.19 263 LYS A C 1
ATOM 1952 O O . LYS A 1 263 ? -14.519 28.239 17.250 1.00 47.12 263 LYS A O 1
ATOM 1958 N N . THR A 1 264 ? -15.696 26.329 17.106 1.00 36.61 264 THR A N 1
ATOM 1959 C CA . THR A 1 264 ? -15.224 26.016 15.758 1.00 44.89 264 THR A CA 1
ATOM 1960 C C . THR A 1 264 ? -16.275 26.490 14.754 1.00 36.16 264 THR A C 1
ATOM 1961 O O . THR A 1 264 ? -17.456 26.168 14.881 1.00 36.82 264 THR A O 1
ATOM 1965 N N . VAL A 1 265 ? -15.842 27.262 13.762 1.00 41.75 265 VAL A N 1
ATOM 1966 C CA . VAL A 1 265 ? -16.766 27.976 12.880 1.00 37.35 265 VAL A CA 1
ATOM 1967 C C . VAL A 1 265 ? -17.677 27.047 12.076 1.00 36.75 265 VAL A C 1
ATOM 1968 O O . VAL A 1 265 ? -18.842 27.368 11.841 1.00 35.64 265 VAL A O 1
ATOM 1972 N N . LEU A 1 266 ? -17.152 25.892 11.675 1.00 31.81 266 LEU A N 1
ATOM 1973 C CA . LEU A 1 266 ? -17.921 24.946 10.871 1.00 32.29 266 LEU A CA 1
ATOM 1974 C C . LEU A 1 266 ? -19.219 24.531 11.546 1.00 31.59 266 LEU A C 1
ATOM 1975 O O . LEU A 1 266 ? -20.273 24.509 10.913 1.00 33.81 266 LEU A O 1
ATOM 1980 N N . TYR A 1 267 ? -19.137 24.202 12.836 1.00 34.63 267 TYR A N 1
ATOM 1981 C CA . TYR A 1 267 ? -20.302 23.707 13.568 1.00 30.57 267 TYR A CA 1
ATOM 1982 C C . TYR A 1 267 ? -21.310 24.805 13.879 1.00 24.03 267 TYR A C 1
ATOM 1983 O O . TYR A 1 267 ? -22.522 24.575 13.849 1.00 28.69 267 TYR A O 1
ATOM 1992 N N . LYS A 1 268 ? -20.807 26.008 14.150 1.00 29.72 268 LYS A N 1
ATOM 1993 C CA . LYS A 1 268 ? -21.672 27.174 14.218 1.00 38.26 268 LYS A CA 1
ATOM 1994 C C . LYS A 1 268 ? -22.432 27.310 12.888 1.00 27.78 268 LYS A C 1
ATOM 1995 O O . LYS A 1 268 ? -23.656 27.404 12.871 1.00 26.90 268 LYS A O 1
ATOM 2001 N N . THR A 1 269 ? -21.712 27.264 11.771 1.00 35.87 269 THR A N 1
ATOM 2002 C CA . THR A 1 269 ? -22.348 27.329 10.455 1.00 34.58 269 THR A CA 1
ATOM 2003 C C . THR A 1 269 ? -23.361 26.195 10.248 1.00 25.01 269 THR A C 1
ATOM 2004 O O . THR A 1 269 ? -24.476 26.414 9.775 1.00 27.66 269 THR A O 1
ATOM 2008 N N . LEU A 1 270 ? -22.962 24.978 10.607 1.00 25.75 270 LEU A N 1
ATOM 2009 C CA . LEU A 1 270 ? -23.812 23.807 10.450 1.00 30.30 270 LEU A CA 1
ATOM 2010 C C . LEU A 1 270 ? -25.112 23.942 11.245 1.00 22.68 270 LEU A C 1
ATOM 2011 O O . LEU A 1 270 ? -26.211 23.838 10.689 1.00 26.87 270 LEU A O 1
ATOM 2016 N N . PHE A 1 271 ? -24.986 24.167 12.552 1.00 23.29 271 PHE A N 1
ATOM 2017 C CA . PHE A 1 271 ? -26.165 24.201 13.422 1.00 24.85 271 PHE A CA 1
ATOM 2018 C C . PHE A 1 271 ? -27.046 25.437 13.185 1.00 27.11 271 PHE A C 1
ATOM 2019 O O . PHE A 1 271 ? -28.275 25.321 13.152 1.00 26.75 271 PHE A O 1
ATOM 2027 N N . ASP A 1 272 ? -26.428 26.598 12.979 1.00 27.54 272 ASP A N 1
ATOM 2028 C CA . ASP A 1 272 ? -27.204 27.790 12.609 1.00 29.16 272 ASP A CA 1
ATOM 2029 C C . ASP A 1 272 ? -27.937 27.564 11.296 1.00 29.28 272 ASP A C 1
ATOM 2030 O O . ASP A 1 272 ? -29.092 27.971 11.137 1.00 27.94 272 ASP A O 1
ATOM 2035 N N . GLY A 1 273 ? -27.253 26.917 10.354 1.00 28.56 273 GLY A N 1
ATOM 2036 C CA . GLY A 1 273 ? -27.843 26.597 9.070 1.00 27.36 273 GLY A CA 1
ATOM 2037 C C . GLY A 1 273 ? -29.045 25.695 9.232 1.00 23.67 273 GLY A C 1
ATOM 2038 O O . GLY A 1 273 ? -30.066 25.897 8.582 1.00 27.25 273 GLY A O 1
ATOM 2039 N N . PHE A 1 274 ? -28.924 24.684 10.098 1.00 22.75 274 PHE A N 1
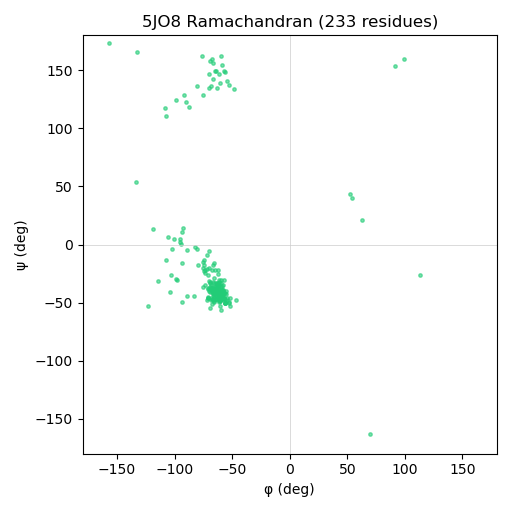ATOM 2040 C CA . PHE A 1 274 ? -30.045 23.806 10.378 1.00 22.00 274 PHE A CA 1
ATOM 2041 C C . PHE A 1 274 ? -31.240 24.609 10.904 1.00 21.75 274 PHE A C 1
ATOM 2042 O O . PHE A 1 274 ? -32.382 24.404 10.486 1.00 28.21 274 PHE A O 1
ATOM 2050 N N . THR A 1 275 ? -30.967 25.502 11.845 1.00 27.55 275 THR A N 1
ATOM 2051 C CA . THR A 1 275 ? -32.018 26.320 12.435 1.00 29.18 275 THR A CA 1
ATOM 2052 C C . THR A 1 275 ? -32.623 27.277 11.398 1.00 36.59 275 THR A C 1
ATOM 2053 O O . THR A 1 275 ? -33.818 27.560 11.439 1.00 32.10 275 THR A O 1
ATOM 2057 N N . LYS A 1 276 ? -31.805 27.740 10.453 1.00 32.23 276 LYS A N 1
ATOM 2058 C CA . LYS A 1 276 ? -32.310 28.530 9.324 1.00 35.14 276 LYS A CA 1
ATOM 2059 C C . LYS A 1 276 ? -33.261 27.714 8.449 1.00 41.63 276 LYS A C 1
ATOM 2060 O O . LYS A 1 276 ? -34.275 28.228 7.978 1.00 36.39 276 LYS A O 1
ATOM 2066 N N . ILE A 1 277 ? -32.924 26.444 8.231 1.00 28.38 277 ILE A N 1
ATOM 2067 C CA . ILE A 1 277 ? -33.765 25.537 7.464 1.00 27.85 277 ILE A CA 1
ATOM 2068 C C . ILE A 1 277 ? -35.051 25.212 8.223 1.00 40.14 277 ILE A C 1
ATOM 2069 O O . ILE A 1 277 ? -36.118 25.052 7.624 1.00 38.64 277 ILE A O 1
#

Sequence (256 aa):
EPEPLSEKALREASPAIEVFGEALVSGAYSKSWSYREDALLAVYKKLMEMSSVSTPKEDLRNMLRAAIFLVRRAIKDIVSSVFQASLKLLKMIITQYVPKHKLGKLETSSHCVEKTLPGLLSSRTGDSSSSRLRIVAAKFIQEMMALWSEVKPLQIVPVHLVQLLKPNSPTHLAMMSRVELVECLLKEMGTENSGFTISSNVMKFATGALEHRVYEVRDVALRIIFGMYRKHKAAILEYLPPDDASIRKTVLYKTLFDGFTKI

Nearest PDB structures (foldseek):
  5jo8-assembly1_A  TM=1.004E+00  e=2.415E-33  Gallus gallus
  5lph-assembly1_A  TM=9.885E-01  e=6.055E-25  Homo sapiens
  7z8t-assembly1_D  TM=5.943E-01  e=1.995E-01  Homo sapiens
  7ep2-assembly1_B  TM=3.492E-01  e=3.775E-01  Homo sapiens
  5qsx-assembly3_B  TM=2.783E-01  e=2.157E+00  Homo sapiens

Secondary structure (DSSP, 8-state):
-PPPPPHHHHHHTHHHHHHH-HHHHHHHT-SSHHHHHHHHHHHHHHHHT--TTS-HHHHHHHHHHHHHHHHHHTT-SSHHHHHHHHHHHHHIIIIIHHHHT--HHHHHHHHHHHHHHHHHHTT-SSHHHHHHHHHHHHHHHHSTTTGGG--HHHHHTS---TTS-HHHHHHHHHHHHHHHHHH-SSSSS--HHHHHHHHHHHTT-S-HHHHHHHHHHHHHHHHH-HHHHHHHSPPP-TTGGGSHHHHHHHHHHHH-

B-factor: mean 28.49, std 10.2, range [14.8, 86.6]